Protein AF-A0A3A5LHH4-F1 (afdb_monomer)

Organism: NCBI:txid70611

Sequence (317 aa):
MSVSSHISDLLSLDKASRCEQLLSTVTQLHSDELMDCFSFFMGNDPIRKSDLTPYQATKPFVLVGTSIFGAIAIACHLGEQLSAPPQVVIVDLSHQVVKSWDLIKSYFMTSAETNPELAVKGFWDLLQTNRPNEFSMDGDSDDLRAFLLGLIEQYGLVRFKQLVIEAVILKQSWGHEATFQQIRDVYKDMDIVAYPSNIIHCIHDLKTQKDVARCVNLLQPVLSIQTNLQQGEPTQLHLMKDNSVRSIMRTLGPGPFLKDIDQLAFEGEFLAPSLSASAMVIKPGSVPGMWFAQSLKKEEGVKAETGYASVMTSFLH

Nearest PDB structures (foldseek):
  2dpl-assembly1_B  TM=3.329E-01  e=2.188E+00  Pyrococcus horikoshii OT3
  1j0c-assembly2_D  TM=2.226E-01  e=4.477E-01  Cyberlindnera saturnus
  5tw7-assembly1_A  TM=2.728E-01  e=1.242E+00  Neisseria gonorrhoeae
  8ymm-assembly1_A  TM=1.780E-01  e=2.188E+00  Arabidopsis thaliana

Structure (mmCIF, N/CA/C/O backbone):
data_AF-A0A3A5LHH4-F1
#
_entry.id   AF-A0A3A5LHH4-F1
#
loop_
_atom_site.group_PDB
_atom_site.id
_atom_site.type_symbol
_atom_site.label_atom_id
_atom_site.label_alt_id
_atom_site.label_comp_id
_atom_site.label_asym_id
_atom_site.label_entity_id
_atom_site.label_seq_id
_atom_site.pdbx_PDB_ins_code
_atom_site.Cartn_x
_atom_site.Cartn_y
_atom_site.Cartn_z
_atom_site.occupancy
_atom_site.B_iso_or_equiv
_atom_site.auth_seq_id
_atom_site.auth_comp_id
_atom_site.auth_asym_id
_atom_site.auth_atom_id
_atom_site.pdbx_PDB_model_num
ATOM 1 N N . MET A 1 1 ? 28.404 -24.054 -9.122 1.00 51.25 1 MET A N 1
ATOM 2 C CA . MET A 1 1 ? 27.111 -23.448 -8.741 1.00 51.25 1 MET A CA 1
ATOM 3 C C . MET A 1 1 ? 27.200 -23.101 -7.267 1.00 51.25 1 MET A C 1
ATOM 5 O O . MET A 1 1 ? 27.646 -23.941 -6.497 1.00 51.25 1 MET A O 1
ATOM 9 N N . SER A 1 2 ? 26.974 -21.837 -6.910 1.00 51.00 2 SER A N 1
ATOM 10 C CA . SER A 1 2 ? 27.228 -21.320 -5.558 1.00 51.00 2 SER A CA 1
ATOM 11 C C . SER A 1 2 ? 25.999 -21.562 -4.675 1.00 51.00 2 SER A C 1
ATOM 13 O O . SER A 1 2 ? 24.874 -21.458 -5.147 1.00 51.00 2 SER A O 1
ATOM 15 N N . VAL A 1 3 ? 26.200 -21.863 -3.390 1.00 55.88 3 VAL A N 1
ATOM 16 C CA . VAL A 1 3 ? 25.121 -22.069 -2.398 1.00 55.88 3 VAL A CA 1
ATOM 17 C C . VAL A 1 3 ? 24.131 -20.887 -2.364 1.00 55.88 3 VAL A C 1
ATOM 19 O O . VAL A 1 3 ? 22.953 -21.077 -2.079 1.00 55.88 3 VAL A O 1
ATOM 22 N N . SER A 1 4 ? 24.584 -19.686 -2.740 1.00 56.53 4 SER A N 1
ATOM 23 C CA . SER A 1 4 ? 23.757 -18.477 -2.831 1.00 56.53 4 SER A CA 1
ATOM 24 C C . SER A 1 4 ? 22.674 -18.555 -3.921 1.00 56.53 4 SER A C 1
ATOM 26 O O . SER A 1 4 ? 21.556 -18.098 -3.693 1.00 56.53 4 SER A O 1
ATOM 28 N N . SER A 1 5 ? 22.949 -19.183 -5.076 1.00 60.75 5 SER A N 1
ATOM 29 C CA . SER A 1 5 ? 21.949 -19.286 -6.153 1.00 60.75 5 SER A CA 1
ATOM 30 C C . SER A 1 5 ? 20.799 -20.219 -5.768 1.00 60.75 5 SER A C 1
ATOM 32 O O . SER A 1 5 ? 19.641 -19.882 -5.971 1.00 60.75 5 SER A O 1
ATOM 34 N N . HIS A 1 6 ? 21.102 -21.335 -5.098 1.00 54.91 6 HIS A N 1
ATOM 35 C CA . HIS A 1 6 ? 20.081 -22.289 -4.656 1.00 54.91 6 HIS A CA 1
ATOM 36 C C . HIS A 1 6 ? 19.128 -21.723 -3.592 1.00 54.91 6 HIS A C 1
ATOM 38 O O . HIS A 1 6 ? 17.944 -22.047 -3.608 1.00 54.91 6 HIS A O 1
ATOM 44 N N . ILE A 1 7 ? 19.613 -20.876 -2.676 1.00 61.81 7 ILE A N 1
ATOM 45 C CA . ILE A 1 7 ? 18.757 -20.252 -1.651 1.00 61.81 7 ILE A CA 1
ATOM 46 C C . ILE A 1 7 ? 17.822 -19.215 -2.285 1.00 61.81 7 ILE A C 1
ATOM 48 O O . ILE A 1 7 ? 16.646 -19.161 -1.931 1.00 61.81 7 ILE A O 1
ATOM 52 N N . SER A 1 8 ? 18.316 -18.428 -3.247 1.00 62.69 8 SER A N 1
ATOM 53 C CA . SER A 1 8 ? 17.494 -17.454 -3.977 1.00 62.69 8 SER A CA 1
ATOM 54 C C . SER A 1 8 ? 16.355 -18.127 -4.750 1.00 62.69 8 SER A C 1
ATOM 56 O O . SER A 1 8 ? 15.217 -17.661 -4.693 1.00 62.69 8 SER A O 1
ATOM 58 N N . ASP A 1 9 ? 16.639 -19.245 -5.422 1.00 61.00 9 ASP A N 1
ATOM 59 C CA . ASP A 1 9 ? 15.639 -19.987 -6.197 1.00 61.00 9 ASP A CA 1
ATOM 60 C C . ASP A 1 9 ? 14.555 -20.597 -5.292 1.00 61.00 9 ASP A C 1
ATOM 62 O O . ASP A 1 9 ? 13.368 -20.535 -5.608 1.00 61.00 9 ASP A O 1
ATOM 66 N N . LEU A 1 10 ? 14.938 -21.129 -4.125 1.00 55.81 10 LEU A N 1
ATOM 67 C CA . LEU A 1 10 ? 13.990 -21.677 -3.148 1.00 55.81 10 LEU A CA 1
ATOM 68 C C . LEU A 1 10 ? 13.074 -20.601 -2.553 1.00 55.81 10 LEU A C 1
ATOM 70 O O . LEU A 1 10 ? 11.874 -20.831 -2.417 1.00 55.81 10 LEU A O 1
ATOM 74 N N . LEU A 1 11 ? 13.617 -19.423 -2.232 1.00 68.44 11 LEU A N 1
ATOM 75 C CA . LEU A 1 11 ? 12.819 -18.293 -1.744 1.00 68.44 11 LEU A CA 1
ATOM 76 C C . LEU A 1 11 ? 11.854 -17.773 -2.819 1.00 68.44 11 LEU A C 1
ATOM 78 O O . LEU A 1 11 ? 10.729 -17.395 -2.500 1.00 68.44 11 LEU A O 1
ATOM 82 N N . SER A 1 12 ? 12.267 -17.785 -4.090 1.00 73.81 12 SER A N 1
ATOM 83 C CA . SER A 1 12 ? 11.411 -17.410 -5.221 1.00 73.81 12 SER A CA 1
ATOM 84 C C . SER A 1 12 ? 10.265 -18.408 -5.437 1.00 73.81 12 SER A C 1
ATOM 86 O O . SER A 1 12 ? 9.118 -17.992 -5.612 1.00 73.81 12 SER A O 1
ATOM 88 N N . LEU A 1 13 ? 10.542 -19.714 -5.348 1.00 69.88 13 LEU A N 1
ATOM 89 C CA . LEU A 1 13 ? 9.524 -20.765 -5.458 1.00 69.88 13 LEU A CA 1
ATOM 90 C C . LEU A 1 13 ? 8.505 -20.712 -4.310 1.00 69.88 13 LEU A C 1
ATOM 92 O O . LEU A 1 13 ? 7.304 -20.826 -4.557 1.00 69.88 13 LEU A O 1
ATOM 96 N N . ASP A 1 14 ? 8.961 -20.490 -3.073 1.00 85.69 14 ASP A N 1
ATOM 97 C CA . ASP A 1 14 ? 8.067 -20.313 -1.919 1.00 85.69 14 ASP A CA 1
ATOM 98 C C . ASP A 1 14 ? 7.171 -19.077 -2.094 1.00 85.69 14 ASP A C 1
ATOM 100 O O . ASP A 1 14 ? 5.960 -19.144 -1.884 1.00 85.69 14 ASP A O 1
ATOM 104 N N . LYS A 1 15 ? 7.741 -17.960 -2.570 1.00 88.75 15 LYS A N 1
ATOM 105 C CA . LYS A 1 15 ? 6.996 -16.725 -2.855 1.00 88.75 15 LYS A CA 1
ATOM 106 C C . LYS A 1 15 ? 5.892 -16.950 -3.893 1.00 88.75 15 LYS A C 1
ATOM 108 O O . LYS A 1 15 ? 4.747 -16.573 -3.642 1.00 88.75 15 LYS A O 1
ATOM 113 N N . ALA A 1 16 ? 6.205 -17.596 -5.017 1.00 90.69 16 ALA A N 1
ATOM 114 C CA . ALA A 1 16 ? 5.233 -17.885 -6.074 1.00 90.69 16 ALA A CA 1
ATOM 115 C C . ALA A 1 16 ? 4.094 -18.798 -5.585 1.00 90.69 16 ALA A C 1
ATOM 117 O O . ALA A 1 16 ? 2.925 -18.486 -5.809 1.00 90.69 16 ALA A O 1
ATOM 118 N N . SER A 1 17 ? 4.429 -19.862 -4.846 1.00 93.56 17 SER A N 1
ATOM 119 C CA . SER A 1 17 ? 3.452 -20.787 -4.252 1.00 93.56 17 SER A CA 1
ATOM 120 C C . SER A 1 17 ? 2.483 -20.072 -3.302 1.00 93.56 17 SER A C 1
ATOM 122 O O . SER A 1 17 ? 1.266 -20.233 -3.400 1.00 93.56 17 SER A O 1
ATOM 124 N N . ARG A 1 18 ? 3.000 -19.196 -2.427 1.00 94.94 18 ARG A N 1
ATOM 125 C CA . ARG A 1 18 ? 2.161 -18.388 -1.526 1.00 94.94 18 ARG A CA 1
ATOM 126 C C . ARG A 1 18 ? 1.247 -17.428 -2.286 1.00 94.94 18 ARG A C 1
ATOM 128 O O . ARG A 1 18 ? 0.100 -17.249 -1.887 1.00 94.94 18 ARG A O 1
ATOM 135 N N . CYS A 1 19 ? 1.729 -16.825 -3.374 1.00 94.19 19 CYS A N 1
ATOM 136 C CA . CYS A 1 19 ? 0.907 -15.951 -4.214 1.00 94.19 19 CYS A CA 1
ATOM 137 C C . CYS A 1 19 ? -0.247 -16.718 -4.866 1.00 94.19 19 CYS A C 1
ATOM 139 O O . CYS A 1 19 ? -1.385 -16.255 -4.826 1.00 94.19 19 CYS A O 1
ATOM 141 N N . GLU A 1 20 ? 0.036 -17.895 -5.430 1.00 94.81 20 GLU A N 1
ATOM 142 C CA . GLU A 1 20 ? -0.977 -18.765 -6.029 1.00 94.81 20 GLU A CA 1
ATOM 143 C C . GLU A 1 20 ? -2.018 -19.197 -4.990 1.00 94.81 20 GLU A C 1
ATOM 145 O O . GLU A 1 20 ? -3.217 -19.029 -5.215 1.00 94.81 20 GLU A O 1
ATOM 150 N N . GLN A 1 21 ? -1.565 -19.645 -3.814 1.00 96.00 21 GLN A N 1
ATOM 151 C CA . GLN A 1 21 ? -2.446 -20.016 -2.708 1.00 96.00 21 GLN A CA 1
ATOM 152 C C . GLN A 1 21 ? -3.346 -18.851 -2.277 1.00 96.00 21 GLN A C 1
ATOM 154 O O . GLN A 1 21 ? -4.534 -19.045 -2.007 1.00 96.00 21 GLN A O 1
ATOM 159 N N . LEU A 1 22 ? -2.803 -17.635 -2.193 1.00 95.88 22 LEU A N 1
ATOM 160 C CA . LEU A 1 22 ? -3.576 -16.468 -1.783 1.00 95.88 22 LEU A CA 1
ATOM 161 C C . LEU A 1 22 ? -4.649 -16.122 -2.821 1.00 95.88 22 LEU A C 1
ATOM 163 O O . LEU A 1 22 ? -5.812 -15.940 -2.460 1.00 95.88 22 LEU A O 1
ATOM 167 N N . LEU A 1 23 ? -4.278 -16.102 -4.103 1.00 95.56 23 LEU A N 1
ATOM 168 C CA . LEU A 1 23 ? -5.193 -15.830 -5.212 1.00 95.56 23 LEU A CA 1
ATOM 169 C C . LEU A 1 23 ? -6.284 -16.900 -5.357 1.00 95.56 23 LEU A C 1
ATOM 171 O O . LEU A 1 23 ? -7.395 -16.569 -5.761 1.00 95.56 23 LEU A O 1
ATOM 175 N N . SER A 1 24 ? -6.004 -18.159 -5.004 1.00 95.75 24 SER A N 1
ATOM 176 C CA . SER A 1 24 ? -7.003 -19.234 -5.039 1.00 95.75 24 SER A CA 1
ATOM 177 C C . SER A 1 24 ? -7.939 -19.243 -3.827 1.00 95.75 24 SER A C 1
ATOM 179 O O . SER A 1 24 ? -9.031 -19.801 -3.904 1.00 95.75 24 SER A O 1
ATOM 181 N N . THR A 1 25 ? -7.505 -18.686 -2.693 1.00 94.62 25 THR A N 1
ATOM 182 C CA . THR A 1 25 ? -8.233 -18.775 -1.414 1.00 94.62 25 THR A CA 1
ATOM 183 C C . THR A 1 25 ? -9.066 -17.524 -1.131 1.00 94.62 25 THR A C 1
ATOM 185 O O . THR A 1 25 ? -10.166 -17.621 -0.580 1.00 94.62 25 THR A O 1
ATOM 188 N N . VAL A 1 26 ? -8.569 -16.345 -1.514 1.00 96.75 26 VAL A N 1
ATOM 189 C CA . VAL A 1 26 ? -9.273 -15.075 -1.307 1.00 96.75 26 VAL A CA 1
ATOM 190 C C . VAL A 1 26 ? -10.325 -14.886 -2.391 1.00 96.75 26 VAL A C 1
ATOM 192 O O . VAL A 1 26 ? -10.002 -14.718 -3.568 1.00 96.75 26 VAL A O 1
ATOM 195 N N . THR A 1 27 ? -11.593 -14.841 -1.978 1.00 96.06 27 THR A N 1
ATOM 196 C CA . THR A 1 27 ? -12.695 -14.467 -2.872 1.00 96.06 27 THR A CA 1
ATOM 197 C C . THR A 1 27 ? -12.542 -13.006 -3.288 1.00 96.06 27 THR A C 1
ATOM 199 O O . THR A 1 27 ? -12.553 -12.101 -2.450 1.00 96.06 27 THR A O 1
ATOM 202 N N . GLN A 1 28 ? -12.361 -12.802 -4.590 1.00 97.19 28 GLN A N 1
ATOM 203 C CA . GLN A 1 28 ? -12.242 -11.486 -5.207 1.00 97.19 28 GLN A CA 1
ATOM 204 C C . GLN A 1 28 ? -13.636 -10.898 -5.407 1.00 97.19 28 GLN A C 1
ATOM 206 O O . GLN A 1 28 ? -14.520 -11.600 -5.896 1.00 97.19 28 GLN A O 1
ATOM 211 N N . LEU A 1 29 ? -13.809 -9.619 -5.077 1.00 97.38 29 LEU A N 1
ATOM 212 C CA . LEU A 1 29 ? -14.996 -8.869 -5.469 1.00 97.38 29 LEU A CA 1
ATOM 213 C C . LEU A 1 29 ? -15.110 -8.840 -6.994 1.00 97.38 29 LEU A C 1
ATOM 215 O O . LEU A 1 29 ? -14.112 -8.673 -7.716 1.00 97.38 29 LEU A O 1
ATOM 219 N N . HIS A 1 30 ? -16.336 -8.989 -7.481 1.00 96.00 30 HIS A N 1
ATOM 220 C CA . HIS A 1 30 ? -16.652 -8.729 -8.872 1.00 96.00 30 HIS A CA 1
ATOM 221 C C . HIS A 1 30 ? -16.495 -7.240 -9.177 1.00 96.00 30 HIS A C 1
ATOM 223 O O . HIS A 1 30 ? -16.476 -6.391 -8.289 1.00 96.00 30 HIS A O 1
ATOM 229 N N . SER A 1 31 ? -16.341 -6.908 -10.461 1.00 91.38 31 SER A N 1
ATOM 230 C CA . SER A 1 31 ? -16.152 -5.513 -10.849 1.00 91.38 31 SER A CA 1
ATOM 231 C C . SER A 1 31 ? -17.317 -4.638 -10.395 1.00 91.38 31 SER A C 1
ATOM 233 O O . SER A 1 31 ? -17.061 -3.564 -9.898 1.00 91.38 31 SER A O 1
ATOM 235 N N . ASP A 1 32 ? -18.562 -5.085 -10.477 1.00 93.44 32 ASP A N 1
ATOM 236 C CA . ASP A 1 32 ? -19.741 -4.334 -10.022 1.00 93.44 32 ASP A CA 1
ATOM 237 C C . ASP A 1 32 ? -19.859 -4.165 -8.494 1.00 93.44 32 ASP A C 1
ATOM 239 O O . ASP A 1 32 ? -20.696 -3.391 -8.036 1.00 93.44 32 ASP A O 1
ATOM 243 N N . GLU A 1 33 ? -19.018 -4.848 -7.713 1.00 95.12 33 GLU A N 1
ATOM 244 C CA . GLU A 1 33 ? -18.950 -4.726 -6.251 1.00 95.12 33 GLU A CA 1
ATOM 245 C C . GLU A 1 33 ? -17.817 -3.801 -5.773 1.00 95.12 33 GLU A C 1
ATOM 247 O O . GLU A 1 33 ? -17.739 -3.477 -4.585 1.00 95.12 33 GLU A O 1
ATOM 252 N N . LEU A 1 34 ? -16.920 -3.382 -6.672 1.00 95.12 34 LEU A N 1
ATOM 253 C CA . LEU A 1 34 ? -15.883 -2.399 -6.363 1.00 95.12 34 LEU A CA 1
ATOM 254 C C . LEU A 1 34 ? -16.499 -1.000 -6.230 1.00 95.12 34 LEU A C 1
ATOM 256 O O . LEU A 1 34 ? -17.556 -0.706 -6.784 1.00 95.12 34 LEU A O 1
ATOM 260 N N . MET A 1 35 ? -15.834 -0.119 -5.484 1.00 93.75 35 MET A N 1
ATOM 261 C CA . MET A 1 35 ? -16.321 1.243 -5.258 1.00 93.75 35 MET A CA 1
ATOM 262 C C . MET A 1 35 ? -15.460 2.279 -5.972 1.00 93.75 35 MET A C 1
ATOM 264 O O . MET A 1 35 ? -14.283 2.061 -6.276 1.00 93.75 35 MET A O 1
ATOM 268 N N . ASP A 1 36 ? -16.052 3.448 -6.191 1.00 87.19 36 ASP A N 1
ATOM 269 C CA . ASP A 1 36 ? -15.323 4.636 -6.607 1.00 87.19 36 ASP A CA 1
ATOM 270 C C . ASP A 1 36 ? -14.660 5.266 -5.382 1.00 87.19 36 ASP A C 1
ATOM 272 O O . ASP A 1 36 ? -15.296 5.934 -4.565 1.00 87.19 36 ASP A O 1
ATOM 276 N N . CYS A 1 37 ? -13.361 5.023 -5.237 1.00 88.25 37 CYS A N 1
ATOM 277 C CA . CYS A 1 37 ? -12.522 5.688 -4.248 1.00 88.25 37 CYS A CA 1
ATOM 278 C C . CYS A 1 37 ? -11.428 6.465 -4.964 1.00 88.25 37 CYS A C 1
ATOM 280 O O . CYS A 1 37 ? -10.899 5.996 -5.977 1.00 88.25 37 CYS A O 1
ATOM 282 N N . PHE A 1 38 ? -11.055 7.617 -4.407 1.00 87.25 38 PHE A N 1
ATOM 283 C CA . PHE A 1 38 ? -9.898 8.355 -4.893 1.00 87.25 38 PHE A CA 1
ATOM 284 C C . PHE A 1 38 ? -8.647 7.492 -4.796 1.00 87.25 38 PHE A C 1
ATOM 286 O O . PHE A 1 38 ? -8.407 6.826 -3.788 1.00 87.25 38 PHE A O 1
ATOM 293 N N . SER A 1 39 ? -7.856 7.517 -5.857 1.00 90.75 39 SER A N 1
ATOM 294 C CA . SER A 1 39 ? -6.595 6.802 -5.937 1.00 90.75 39 SER A CA 1
ATOM 295 C C . SER A 1 39 ? -5.477 7.764 -6.317 1.00 90.75 39 SER A C 1
ATOM 297 O O . SER A 1 39 ? -5.715 8.790 -6.953 1.00 90.75 39 SER A O 1
ATOM 299 N N . PHE A 1 40 ? -4.273 7.441 -5.855 1.00 92.69 40 PHE A N 1
ATOM 300 C CA . PHE A 1 40 ? -3.061 8.230 -6.047 1.00 92.69 40 PHE A CA 1
ATOM 301 C C . PHE A 1 40 ? -1.933 7.265 -6.412 1.00 92.69 40 PHE A C 1
ATOM 303 O O . PHE A 1 40 ? -1.679 6.306 -5.675 1.00 92.69 40 PHE A O 1
ATOM 310 N N . PHE A 1 41 ? -1.243 7.505 -7.525 1.00 93.81 41 PHE A N 1
ATOM 311 C CA . PHE A 1 41 ? -0.103 6.713 -7.962 1.00 93.81 41 PHE A CA 1
ATOM 312 C C . PHE A 1 41 ? 1.027 6.825 -6.948 1.00 93.81 41 PHE A C 1
ATOM 314 O O . PHE A 1 41 ? 1.565 5.803 -6.521 1.00 93.81 41 PHE A O 1
ATOM 321 N N . MET A 1 42 ? 1.357 8.048 -6.534 1.00 93.94 42 MET A N 1
ATOM 322 C CA . MET A 1 42 ? 2.414 8.315 -5.554 1.00 93.94 42 MET A CA 1
ATOM 323 C C . MET A 1 42 ? 1.966 8.024 -4.114 1.00 93.94 42 MET A C 1
ATOM 325 O O . MET A 1 42 ? 2.804 7.865 -3.226 1.00 93.94 42 MET A O 1
ATOM 329 N N . GLY A 1 43 ? 0.654 7.902 -3.892 1.00 91.62 43 GLY A N 1
ATOM 330 C CA . GLY A 1 43 ? 0.048 8.006 -2.568 1.00 91.62 43 GLY A CA 1
ATOM 331 C C . GLY A 1 43 ? -0.130 9.469 -2.156 1.00 91.62 43 GLY A C 1
ATOM 332 O O . GLY A 1 43 ? 0.486 10.372 -2.713 1.00 91.62 43 GLY A O 1
ATOM 333 N N . ASN A 1 44 ? -0.998 9.708 -1.181 1.00 91.38 44 ASN A N 1
ATOM 334 C CA . ASN A 1 44 ? -1.245 11.032 -0.605 1.00 91.38 44 ASN A CA 1
ATOM 335 C C . ASN A 1 44 ? -0.604 11.199 0.784 1.00 91.38 44 ASN A C 1
ATOM 337 O O . ASN A 1 44 ? -0.641 12.288 1.343 1.00 91.38 44 ASN A O 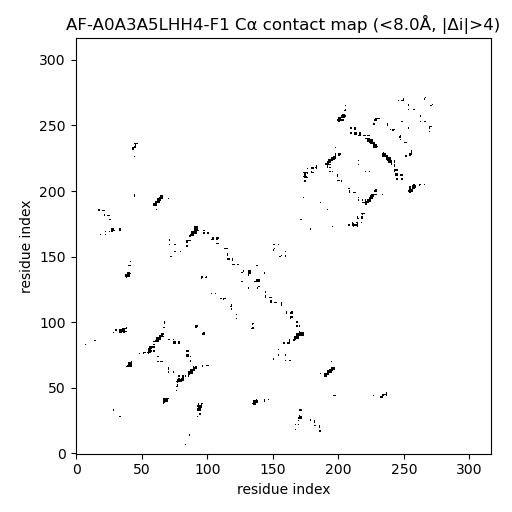1
ATOM 341 N N . ASP A 1 45 ? -0.029 10.137 1.350 1.00 93.62 45 ASP A N 1
ATOM 342 C CA . ASP A 1 45 ? 0.511 10.143 2.705 1.00 93.62 45 ASP A CA 1
ATOM 343 C C . ASP A 1 45 ? 1.810 10.956 2.831 1.00 93.62 45 ASP A C 1
ATOM 345 O O . ASP A 1 45 ? 2.713 10.802 2.005 1.00 93.62 45 ASP A O 1
ATOM 349 N N . PRO A 1 46 ? 1.989 11.746 3.910 1.00 92.38 46 PRO A N 1
ATOM 350 C CA . PRO A 1 46 ? 3.177 12.573 4.128 1.00 92.38 46 PRO A CA 1
ATOM 351 C C . PRO A 1 46 ? 4.378 11.755 4.643 1.00 92.38 46 PRO A C 1
ATOM 353 O O . PRO A 1 46 ? 5.014 12.117 5.634 1.00 92.38 46 PRO A O 1
ATOM 356 N N . ILE A 1 47 ? 4.690 10.629 3.998 1.00 92.81 47 ILE A N 1
ATOM 357 C CA . ILE A 1 47 ? 5.753 9.706 4.414 1.00 92.81 47 ILE A CA 1
ATOM 358 C C . ILE A 1 47 ? 7.094 10.163 3.848 1.00 92.81 47 ILE A C 1
ATOM 360 O O . ILE A 1 47 ? 7.271 10.280 2.635 1.00 92.81 47 ILE A O 1
ATOM 364 N N . ARG A 1 48 ? 8.085 10.353 4.721 1.00 91.56 48 ARG A N 1
ATOM 365 C CA . ARG A 1 48 ? 9.470 10.628 4.326 1.00 91.56 48 ARG A CA 1
ATOM 366 C C . ARG A 1 48 ? 10.346 9.409 4.582 1.00 91.56 48 ARG A C 1
ATOM 368 O O . ARG A 1 48 ? 10.160 8.670 5.546 1.00 91.56 48 ARG A O 1
ATOM 375 N N . LYS A 1 49 ? 11.397 9.249 3.770 1.00 88.62 49 LYS A N 1
ATOM 376 C CA . LYS A 1 49 ? 12.410 8.186 3.943 1.00 88.62 49 LYS A CA 1
ATOM 377 C C . LYS A 1 49 ? 12.980 8.148 5.374 1.00 88.62 49 LYS A C 1
ATOM 379 O O . LYS A 1 49 ? 13.200 7.081 5.943 1.00 88.62 49 LYS A O 1
ATOM 384 N N . SER A 1 50 ? 13.209 9.317 5.975 1.00 92.12 50 SER A N 1
ATOM 385 C CA . SER A 1 50 ? 13.726 9.435 7.344 1.00 92.12 50 SER A CA 1
ATOM 386 C C . SER A 1 50 ? 12.821 8.788 8.391 1.00 92.12 50 SER A C 1
ATOM 388 O O . SER A 1 50 ? 13.327 8.251 9.373 1.00 92.12 50 SER A O 1
ATOM 390 N N . ASP A 1 51 ? 11.506 8.797 8.170 1.00 93.81 51 ASP A N 1
ATOM 391 C CA . ASP A 1 51 ? 10.522 8.325 9.149 1.00 93.81 51 ASP A CA 1
ATOM 392 C C . ASP A 1 51 ? 10.576 6.801 9.295 1.00 93.81 51 ASP A C 1
ATOM 394 O O . ASP A 1 51 ? 10.383 6.247 10.376 1.00 93.81 51 ASP A O 1
ATOM 398 N N . LEU A 1 52 ? 10.909 6.117 8.201 1.00 94.94 52 LEU A N 1
ATOM 399 C CA . LEU A 1 52 ? 10.953 4.663 8.108 1.00 94.94 52 LEU A CA 1
ATOM 400 C C . LEU A 1 52 ? 12.353 4.076 8.359 1.00 94.94 52 LEU A C 1
ATOM 402 O O . LEU A 1 52 ? 12.497 2.866 8.535 1.00 94.94 52 LEU A O 1
ATOM 406 N N . THR A 1 53 ? 13.389 4.917 8.432 1.00 92.62 53 THR A N 1
ATOM 407 C CA . THR A 1 53 ? 14.783 4.484 8.645 1.00 92.62 53 THR A CA 1
ATOM 408 C C . THR A 1 53 ? 14.973 3.617 9.906 1.00 92.62 53 THR A C 1
ATOM 410 O O . THR A 1 53 ? 15.712 2.634 9.833 1.00 92.62 53 THR A O 1
ATOM 413 N N . PRO A 1 54 ? 14.294 3.870 11.046 1.00 93.69 54 PRO A N 1
ATOM 414 C CA . PRO A 1 54 ? 14.403 3.009 12.230 1.00 93.69 54 PRO A CA 1
ATOM 415 C C . PRO A 1 54 ? 13.788 1.607 12.074 1.00 93.69 54 PRO A C 1
ATOM 417 O O . PRO A 1 54 ? 13.934 0.779 12.973 1.00 93.69 54 PRO A O 1
ATOM 420 N N . TYR A 1 55 ? 13.076 1.348 10.975 1.00 94.81 55 TYR A N 1
ATOM 421 C CA . TYR A 1 55 ? 12.268 0.145 10.755 1.00 94.81 55 TYR A CA 1
ATOM 422 C C . TYR A 1 55 ? 12.763 -0.712 9.586 1.00 94.81 55 TYR A C 1
ATOM 424 O O . TYR A 1 55 ? 12.040 -1.584 9.110 1.00 94.81 55 TYR A O 1
ATOM 432 N N . GLN A 1 56 ? 13.996 -0.477 9.134 1.00 95.62 56 GLN A N 1
ATOM 433 C CA . GLN A 1 56 ? 14.652 -1.290 8.112 1.00 95.62 56 GLN A CA 1
ATOM 434 C C . GLN A 1 56 ? 14.607 -2.776 8.479 1.00 95.62 56 GLN A C 1
ATOM 436 O O . GLN A 1 56 ? 15.051 -3.186 9.556 1.00 95.62 56 GLN A O 1
ATOM 441 N N . ALA A 1 57 ? 14.061 -3.585 7.577 1.00 95.31 57 ALA A N 1
ATOM 442 C CA . ALA A 1 57 ? 13.909 -5.010 7.778 1.00 95.31 57 ALA A CA 1
ATOM 443 C C . ALA A 1 57 ? 15.258 -5.719 7.617 1.00 95.31 57 ALA A C 1
ATOM 445 O O . ALA A 1 57 ? 16.001 -5.494 6.663 1.00 95.31 57 ALA A O 1
ATOM 446 N N . THR A 1 58 ? 15.553 -6.628 8.543 1.00 93.94 58 THR A N 1
ATOM 447 C CA . THR A 1 58 ? 16.757 -7.475 8.514 1.00 93.94 58 THR A CA 1
ATOM 448 C C . THR A 1 58 ? 16.470 -8.900 8.041 1.00 93.94 58 THR A C 1
ATOM 450 O O . THR A 1 58 ? 17.394 -9.687 7.846 1.00 93.94 58 THR A O 1
ATOM 453 N N . LYS A 1 59 ? 15.192 -9.238 7.845 1.00 94.12 59 LYS A N 1
ATOM 454 C CA . LYS A 1 59 ? 14.712 -10.521 7.323 1.00 94.12 59 LYS A CA 1
ATOM 455 C C . LYS A 1 59 ? 13.603 -10.307 6.285 1.00 94.12 59 LYS A C 1
ATOM 457 O O . LYS A 1 59 ? 12.989 -9.238 6.282 1.00 94.12 59 LYS A O 1
ATOM 462 N N . PRO A 1 60 ? 13.339 -11.300 5.414 1.00 95.25 60 PRO A N 1
ATOM 463 C CA . PRO A 1 60 ? 12.221 -11.249 4.478 1.00 95.25 60 PRO A CA 1
ATOM 464 C C . PRO A 1 60 ? 10.891 -10.969 5.183 1.00 95.25 60 PRO A C 1
ATOM 466 O O . PRO A 1 60 ? 10.610 -11.527 6.244 1.00 95.25 60 PRO A O 1
ATOM 469 N N . PHE A 1 61 ? 10.074 -10.124 4.564 1.00 97.69 61 PHE A N 1
ATOM 470 C CA . PHE A 1 61 ? 8.763 -9.731 5.068 1.00 97.69 61 PHE A CA 1
ATOM 471 C C . PHE A 1 61 ? 7.766 -9.582 3.916 1.00 97.69 61 PHE A C 1
ATOM 473 O O . PHE A 1 61 ? 8.139 -9.578 2.735 1.00 97.69 61 PHE A O 1
ATOM 480 N N . VAL A 1 62 ? 6.497 -9.443 4.284 1.00 98.44 62 VAL A N 1
ATOM 481 C CA . VAL A 1 62 ? 5.402 -9.110 3.373 1.00 98.44 62 VAL A CA 1
ATOM 482 C C . VAL A 1 62 ? 4.844 -7.746 3.744 1.00 98.44 62 VAL A C 1
ATOM 484 O O . VAL A 1 62 ? 4.509 -7.506 4.903 1.00 98.44 62 VAL A O 1
ATOM 487 N N . LEU A 1 63 ? 4.736 -6.850 2.769 1.00 98.75 63 LEU A N 1
ATOM 488 C CA . LEU A 1 63 ? 3.949 -5.632 2.909 1.00 98.75 63 LEU A CA 1
ATOM 489 C C . LEU A 1 63 ? 2.511 -5.941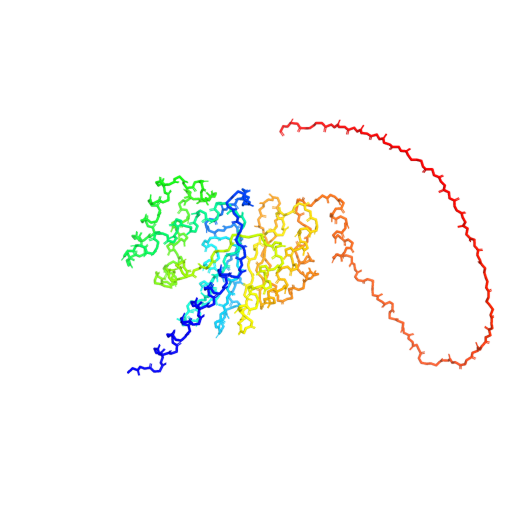 2.486 1.00 98.75 63 LEU A C 1
ATOM 491 O O . LEU A 1 63 ? 2.289 -6.320 1.339 1.00 98.75 63 LEU A O 1
ATOM 495 N N . VAL A 1 64 ? 1.551 -5.757 3.388 1.00 98.81 64 VAL A N 1
ATOM 496 C CA . VAL A 1 64 ? 0.115 -5.793 3.084 1.00 98.81 64 VAL A CA 1
ATOM 497 C C . VAL A 1 64 ? -0.386 -4.357 3.124 1.00 98.81 64 VAL A C 1
ATOM 499 O O . VAL A 1 64 ? -0.408 -3.749 4.193 1.00 98.81 64 VAL A O 1
ATOM 502 N N . GLY A 1 65 ? -0.729 -3.788 1.973 1.00 98.00 65 GLY A N 1
ATOM 503 C CA . GLY A 1 65 ? -1.005 -2.359 1.846 1.00 98.00 65 GLY A CA 1
ATOM 504 C C . GLY A 1 65 ? -2.160 -2.023 0.910 1.00 98.00 65 GLY A C 1
ATOM 505 O O . GLY A 1 65 ? -2.739 -2.898 0.277 1.00 98.00 65 GLY A O 1
ATOM 506 N N . THR A 1 66 ? -2.523 -0.747 0.881 1.00 95.50 66 THR A N 1
ATOM 507 C CA . THR A 1 66 ? -3.342 -0.122 -0.172 1.00 95.50 66 THR A CA 1
ATOM 508 C C . THR A 1 66 ? -2.412 0.673 -1.102 1.00 95.50 66 THR A C 1
ATOM 510 O O . THR A 1 66 ? -1.191 0.551 -0.997 1.00 95.50 66 THR A O 1
ATOM 513 N N . SER A 1 67 ? -2.958 1.522 -1.975 1.00 89.06 67 SER A N 1
ATOM 514 C CA . SER A 1 67 ? -2.223 2.387 -2.901 1.00 89.06 67 SER A CA 1
ATOM 515 C C . SER A 1 67 ? -1.553 1.628 -4.060 1.00 89.06 67 SER A C 1
ATOM 517 O O . SER A 1 67 ? -1.771 0.436 -4.300 1.00 89.06 67 SER A O 1
ATOM 519 N N . ILE A 1 68 ? -0.785 2.379 -4.849 1.00 94.62 68 ILE A N 1
ATOM 520 C CA . ILE A 1 68 ? -0.119 1.940 -6.068 1.00 94.62 68 ILE A CA 1
ATOM 521 C C . ILE A 1 68 ? 1.401 2.000 -5.847 1.00 94.62 68 ILE A C 1
ATOM 523 O O . ILE A 1 68 ? 1.962 1.128 -5.181 1.00 94.62 68 ILE A O 1
ATOM 527 N N . PHE A 1 69 ? 2.098 3.033 -6.330 1.00 97.12 69 PHE A N 1
ATOM 528 C CA . PHE A 1 69 ? 3.549 3.133 -6.170 1.00 97.12 69 PHE A CA 1
ATOM 529 C C . PHE A 1 69 ? 3.968 3.615 -4.780 1.00 97.12 69 PHE A C 1
ATOM 531 O O . PHE A 1 69 ? 5.094 3.324 -4.380 1.00 97.12 69 PHE A O 1
ATOM 538 N N . GLY A 1 70 ? 3.080 4.253 -4.010 1.00 96.19 70 GLY A N 1
ATOM 539 C CA . GLY A 1 70 ? 3.329 4.566 -2.597 1.00 96.19 70 GLY A CA 1
ATOM 540 C C . GLY A 1 70 ? 3.687 3.315 -1.781 1.00 96.19 70 GLY A C 1
ATOM 541 O O . GLY A 1 70 ? 4.710 3.279 -1.094 1.00 96.19 70 GLY A O 1
ATOM 542 N N . ALA A 1 71 ? 2.931 2.223 -1.951 1.00 97.62 71 ALA A N 1
ATOM 543 C CA . ALA A 1 71 ? 3.246 0.938 -1.321 1.00 97.62 71 ALA A CA 1
ATOM 544 C C . ALA A 1 71 ? 4.569 0.339 -1.826 1.00 97.62 71 ALA A C 1
ATOM 546 O O . ALA A 1 71 ? 5.346 -0.204 -1.039 1.00 97.62 71 ALA A O 1
ATOM 547 N N . ILE A 1 72 ? 4.867 0.470 -3.123 1.00 98.19 72 ILE A N 1
ATOM 548 C CA . ILE A 1 72 ? 6.144 0.012 -3.693 1.00 98.19 72 ILE A CA 1
ATOM 549 C C . ILE A 1 72 ? 7.319 0.797 -3.107 1.00 98.19 72 ILE A C 1
ATOM 551 O O . ILE A 1 72 ? 8.332 0.195 -2.757 1.00 98.19 72 ILE A O 1
ATOM 555 N N . ALA A 1 73 ? 7.182 2.111 -2.930 1.00 97.50 73 ALA A N 1
ATOM 556 C CA . ALA A 1 73 ? 8.205 2.944 -2.311 1.00 97.50 73 ALA A CA 1
ATOM 557 C C . ALA A 1 73 ? 8.473 2.532 -0.856 1.00 97.50 73 ALA A C 1
ATOM 559 O O . ALA A 1 73 ? 9.633 2.363 -0.469 1.00 97.50 73 ALA A O 1
ATOM 560 N N . ILE A 1 74 ? 7.418 2.276 -0.076 1.00 98.12 74 ILE A N 1
ATOM 561 C CA . ILE A 1 74 ? 7.534 1.764 1.298 1.00 98.12 74 ILE A CA 1
ATOM 562 C C . ILE A 1 74 ? 8.237 0.400 1.311 1.00 98.12 74 ILE A C 1
ATOM 564 O O . ILE A 1 74 ? 9.177 0.202 2.081 1.00 98.12 74 ILE A O 1
ATOM 568 N N . ALA A 1 75 ? 7.831 -0.529 0.441 1.00 98.12 75 ALA A N 1
ATOM 569 C CA . ALA A 1 75 ? 8.432 -1.858 0.338 1.00 98.12 75 ALA A CA 1
ATOM 570 C C . ALA A 1 75 ? 9.920 -1.799 -0.047 1.00 98.12 75 ALA A C 1
ATOM 572 O O . ALA A 1 75 ? 10.753 -2.466 0.575 1.00 98.12 75 ALA A O 1
ATOM 573 N N . CYS A 1 76 ? 10.264 -0.980 -1.046 1.00 97.06 76 CYS A N 1
ATOM 574 C CA . CYS A 1 76 ? 11.641 -0.716 -1.457 1.00 97.06 76 CYS A CA 1
ATOM 575 C C . CYS A 1 76 ? 12.471 -0.203 -0.288 1.00 97.06 76 CYS A C 1
ATOM 577 O O . CYS A 1 76 ? 13.553 -0.729 -0.033 1.00 97.06 76 CYS A O 1
ATOM 579 N N . HIS A 1 77 ? 11.951 0.796 0.426 1.00 97.06 77 HIS A N 1
ATOM 580 C CA . HIS A 1 77 ? 12.684 1.410 1.511 1.00 97.06 77 HIS A CA 1
ATOM 581 C C . HIS A 1 77 ? 12.859 0.469 2.692 1.00 97.06 77 HIS A C 1
ATOM 583 O O . HIS A 1 77 ? 13.991 0.249 3.092 1.00 97.06 77 HIS A O 1
ATOM 589 N N . LEU A 1 78 ? 11.795 -0.131 3.228 1.00 97.81 78 LEU A N 1
ATOM 590 C CA . LEU A 1 78 ? 11.910 -1.044 4.371 1.00 97.81 78 LEU A CA 1
ATOM 591 C C . LEU A 1 78 ? 12.777 -2.268 4.055 1.00 97.81 78 LEU A C 1
ATOM 593 O O . LEU A 1 78 ? 13.440 -2.796 4.942 1.00 97.81 78 LEU A O 1
ATOM 597 N N . GLY A 1 79 ? 12.775 -2.724 2.802 1.00 96.88 79 GLY A N 1
ATOM 598 C CA . GLY A 1 79 ? 13.571 -3.859 2.350 1.00 96.88 79 GLY A CA 1
ATOM 599 C C . GLY A 1 79 ? 14.954 -3.506 1.807 1.00 96.88 79 GLY A C 1
ATOM 600 O O . GLY A 1 79 ? 15.580 -4.395 1.238 1.00 96.88 79 GLY A O 1
ATOM 601 N N . GLU A 1 80 ? 15.432 -2.264 1.918 1.00 95.00 80 GLU A N 1
ATOM 602 C CA . GLU A 1 80 ? 16.653 -1.772 1.247 1.00 95.00 80 GLU A CA 1
ATOM 603 C C . GLU A 1 80 ? 17.891 -2.634 1.564 1.00 95.00 80 GLU A C 1
ATOM 605 O O . GLU A 1 80 ? 18.725 -2.861 0.692 1.00 95.00 80 GLU A O 1
ATOM 610 N N . GLN A 1 81 ? 17.964 -3.192 2.777 1.00 93.62 81 GLN A N 1
ATOM 611 C CA . GLN A 1 81 ? 19.056 -4.069 3.228 1.00 93.62 81 GLN A CA 1
ATOM 612 C C . GLN A 1 81 ? 18.889 -5.550 2.839 1.00 93.62 81 GLN A C 1
ATOM 614 O O . GLN A 1 81 ? 19.785 -6.362 3.073 1.00 93.62 81 GLN A O 1
ATOM 619 N N . LEU A 1 82 ? 17.746 -5.932 2.266 1.00 94.12 82 LEU A N 1
ATOM 620 C CA . LEU A 1 82 ? 17.456 -7.311 1.881 1.00 94.12 82 LEU A CA 1
ATOM 621 C C . LEU A 1 82 ? 18.020 -7.624 0.495 1.00 94.12 82 LEU A C 1
ATOM 623 O O . LEU A 1 82 ? 17.861 -6.846 -0.449 1.00 94.12 82 LEU A O 1
ATOM 627 N N . SER A 1 83 ? 18.603 -8.816 0.357 1.00 91.00 83 SER A N 1
ATOM 628 C CA . SER A 1 83 ? 19.115 -9.325 -0.920 1.00 91.00 83 SER A CA 1
ATOM 629 C C . SER A 1 83 ? 18.013 -9.552 -1.958 1.00 91.00 83 SER A C 1
ATOM 631 O O . SER A 1 83 ? 18.243 -9.338 -3.145 1.00 91.00 83 SER A O 1
ATOM 633 N N . ALA A 1 84 ? 16.822 -9.956 -1.513 1.00 90.88 84 ALA A N 1
ATOM 634 C CA . ALA A 1 84 ? 15.640 -10.136 -2.345 1.00 90.88 84 ALA A CA 1
ATOM 635 C C . ALA A 1 84 ? 14.566 -9.095 -1.987 1.00 90.88 84 ALA A C 1
ATOM 637 O O . ALA A 1 84 ? 14.436 -8.731 -0.811 1.00 90.88 84 ALA A O 1
ATOM 638 N N . PRO A 1 85 ? 13.781 -8.613 -2.967 1.00 94.12 85 PRO A N 1
ATOM 639 C CA . PRO A 1 85 ? 12.685 -7.705 -2.681 1.00 94.12 85 PRO A CA 1
ATOM 640 C C . PRO A 1 85 ? 11.584 -8.395 -1.858 1.00 94.12 85 PRO A C 1
ATOM 642 O O . PRO A 1 85 ? 11.286 -9.574 -2.090 1.00 94.12 85 PRO A O 1
ATOM 645 N N . PRO A 1 86 ? 10.938 -7.664 -0.932 1.00 96.00 86 PRO A N 1
ATOM 646 C CA . PRO A 1 86 ? 9.806 -8.193 -0.175 1.00 96.00 86 PRO A CA 1
ATOM 647 C C . PRO A 1 86 ? 8.631 -8.574 -1.090 1.00 96.00 86 PRO A C 1
ATOM 649 O O . PRO A 1 86 ? 8.551 -8.168 -2.253 1.00 96.00 86 PRO A O 1
ATOM 652 N N . GLN A 1 87 ? 7.699 -9.371 -0.569 1.00 97.56 87 GLN A N 1
ATOM 653 C CA . GLN A 1 87 ? 6.400 -9.551 -1.220 1.00 97.56 87 GLN A CA 1
ATOM 654 C C . GLN A 1 87 ? 5.523 -8.334 -0.931 1.00 97.56 87 GLN A C 1
ATOM 656 O O . GLN A 1 87 ? 5.468 -7.870 0.206 1.00 97.56 87 GLN A O 1
ATOM 661 N N . VAL A 1 88 ? 4.804 -7.857 -1.943 1.00 98.50 88 VAL A N 1
ATOM 662 C CA . VAL A 1 88 ? 3.782 -6.817 -1.790 1.00 98.50 88 VAL A CA 1
ATOM 663 C C . VAL A 1 88 ? 2.420 -7.437 -2.072 1.00 98.50 88 VAL A C 1
ATOM 665 O O . VAL A 1 88 ? 2.236 -8.079 -3.104 1.00 98.50 88 VAL A O 1
ATOM 668 N N . VAL A 1 89 ? 1.483 -7.283 -1.146 1.00 98.75 89 VAL A N 1
ATOM 669 C CA . VAL A 1 89 ? 0.078 -7.665 -1.286 1.00 98.75 89 VAL A CA 1
ATOM 670 C C . VAL A 1 89 ? -0.738 -6.389 -1.160 1.00 98.75 89 VAL A C 1
ATOM 672 O O . VAL A 1 89 ? -0.759 -5.764 -0.103 1.00 98.75 89 VAL A O 1
ATOM 675 N N . ILE A 1 90 ? -1.390 -5.994 -2.242 1.00 98.56 90 ILE A N 1
ATOM 676 C CA . ILE A 1 90 ? -2.312 -4.869 -2.273 1.00 98.56 90 ILE A CA 1
ATOM 677 C C . ILE A 1 90 ? -3.713 -5.404 -2.017 1.00 98.56 90 ILE A C 1
ATOM 679 O O . ILE A 1 90 ? -4.179 -6.272 -2.752 1.00 98.56 90 ILE A O 1
ATOM 683 N N . VAL A 1 91 ? -4.376 -4.901 -0.983 1.00 98.38 91 VAL A N 1
ATOM 684 C CA . VAL A 1 91 ? -5.804 -5.120 -0.741 1.00 98.38 91 VAL A CA 1
ATOM 685 C C . VAL A 1 91 ? -6.497 -3.803 -1.026 1.00 98.38 91 VAL A C 1
ATOM 687 O O . VAL A 1 91 ? -6.208 -2.804 -0.367 1.00 98.38 91 VAL A O 1
ATOM 690 N N . ASP A 1 92 ? -7.369 -3.782 -2.026 1.00 97.19 92 ASP A N 1
ATOM 691 C CA . ASP A 1 92 ? -8.065 -2.559 -2.401 1.00 97.19 92 ASP A CA 1
ATOM 692 C C . ASP A 1 92 ? -9.457 -2.843 -2.958 1.00 97.19 92 ASP A C 1
ATOM 694 O O . ASP A 1 92 ? -9.676 -3.830 -3.665 1.00 97.19 92 ASP A O 1
ATOM 698 N N . LEU A 1 93 ? -10.394 -1.957 -2.631 1.00 95.81 93 LEU A N 1
ATOM 699 C CA . LEU A 1 93 ? -11.782 -2.022 -3.084 1.00 95.81 93 LEU A CA 1
ATOM 700 C C . LEU A 1 93 ? -12.070 -1.011 -4.204 1.00 95.81 93 LEU A C 1
ATOM 702 O O . LEU A 1 93 ? -13.169 -1.011 -4.755 1.00 95.81 93 LEU A O 1
ATOM 706 N N . SER A 1 94 ? -11.097 -0.158 -4.546 1.00 95.06 94 SER A N 1
ATOM 707 C CA . SER A 1 94 ? -11.227 0.866 -5.576 1.00 95.06 94 SER A CA 1
ATOM 708 C C . SER A 1 94 ? -11.132 0.283 -6.981 1.00 95.06 94 SER A C 1
ATOM 710 O O . SER A 1 94 ? -10.149 -0.368 -7.354 1.00 95.06 94 SER A O 1
ATOM 712 N N . HIS A 1 95 ? -12.105 0.631 -7.818 1.00 93.00 95 HIS A N 1
ATOM 713 C CA . HIS A 1 95 ? -12.035 0.399 -9.257 1.00 93.00 95 HIS A CA 1
ATOM 714 C C . HIS A 1 95 ? -10.781 0.988 -9.906 1.00 93.00 95 HIS A C 1
ATOM 716 O O . HIS A 1 95 ? -10.185 0.354 -10.781 1.00 93.00 95 HIS A O 1
ATOM 722 N N . GLN A 1 96 ? -10.401 2.200 -9.503 1.00 93.25 96 GLN A N 1
ATOM 723 C CA . GLN A 1 96 ? -9.279 2.916 -10.102 1.00 93.25 96 GLN A CA 1
ATOM 724 C C . GLN A 1 96 ? -7.957 2.232 -9.761 1.00 93.25 96 GLN A C 1
ATOM 726 O O . GLN A 1 96 ? -7.166 1.963 -10.659 1.00 93.25 96 GLN A O 1
ATOM 731 N N . VAL A 1 97 ? -7.760 1.837 -8.497 1.00 94.06 97 VAL A N 1
ATOM 732 C CA . VAL A 1 97 ? -6.545 1.122 -8.066 1.00 94.06 97 VAL A CA 1
ATOM 733 C C . VAL A 1 97 ? -6.386 -0.191 -8.832 1.00 94.06 97 VAL A C 1
ATOM 735 O O . VAL A 1 97 ? -5.300 -0.482 -9.334 1.00 94.06 97 VAL A O 1
ATOM 738 N N . VAL A 1 98 ? -7.465 -0.961 -8.991 1.00 93.88 98 VAL A N 1
ATOM 739 C CA . VAL A 1 98 ? -7.435 -2.220 -9.750 1.00 93.88 98 VAL A CA 1
ATOM 740 C C . VAL A 1 98 ? -7.043 -1.986 -11.212 1.00 93.88 98 VAL A C 1
ATOM 742 O O . VAL A 1 98 ? -6.113 -2.628 -11.701 1.00 93.88 98 VAL A O 1
ATOM 745 N N . LYS A 1 99 ? -7.696 -1.038 -11.897 1.00 93.31 99 LYS A N 1
ATOM 746 C CA . LYS A 1 99 ? -7.373 -0.693 -13.293 1.00 93.31 99 LYS A CA 1
ATOM 747 C C . LYS A 1 99 ? -5.933 -0.198 -13.448 1.00 93.31 99 LYS A C 1
ATOM 749 O O . LYS A 1 99 ? -5.259 -0.558 -14.412 1.00 93.31 99 LYS A O 1
ATOM 754 N N . SER A 1 100 ? -5.456 0.600 -12.497 1.00 95.12 100 SER A N 1
ATOM 755 C CA . SER A 1 100 ? -4.084 1.105 -12.467 1.00 95.12 100 SER A CA 1
ATOM 756 C C . SER A 1 100 ? -3.076 -0.026 -12.384 1.00 95.12 100 SER A C 1
ATOM 758 O O . SER A 1 100 ? -2.117 -0.052 -13.153 1.00 95.12 100 SER A O 1
ATOM 760 N N . TRP A 1 101 ? -3.309 -0.999 -11.505 1.00 96.50 101 TRP A N 1
ATOM 761 C CA . TRP A 1 101 ? -2.437 -2.160 -11.387 1.00 96.50 101 TRP A CA 1
ATOM 762 C C . TRP A 1 101 ? -2.429 -3.035 -12.642 1.00 96.50 101 TRP A C 1
ATOM 764 O O . TRP A 1 101 ? -1.354 -3.501 -13.029 1.00 96.50 101 TRP A O 1
ATOM 774 N N . ASP A 1 102 ? -3.572 -3.211 -13.309 1.00 94.38 102 ASP A N 1
ATOM 775 C CA . ASP A 1 102 ? -3.642 -3.928 -14.588 1.00 94.38 102 ASP A CA 1
ATOM 776 C C . ASP A 1 102 ? -2.784 -3.226 -15.663 1.00 94.38 102 ASP A C 1
ATOM 778 O O . ASP A 1 102 ? -1.963 -3.871 -16.326 1.00 94.38 102 ASP A O 1
ATOM 782 N N . LEU A 1 103 ? -2.891 -1.894 -15.782 1.00 94.88 103 LEU A N 1
ATOM 783 C CA . LEU A 1 103 ? -2.095 -1.090 -16.720 1.00 94.88 103 LEU A CA 1
ATOM 784 C C . LEU A 1 103 ? -0.593 -1.152 -16.403 1.00 94.88 103 LEU A C 1
ATOM 786 O O . LEU A 1 103 ? 0.229 -1.415 -17.287 1.00 94.88 103 LEU A O 1
ATOM 790 N N . ILE A 1 104 ? -0.236 -0.933 -15.136 1.00 96.38 104 ILE A N 1
ATOM 791 C CA . ILE A 1 104 ? 1.145 -0.946 -14.644 1.00 96.38 104 ILE A CA 1
ATOM 792 C C . ILE A 1 104 ? 1.799 -2.292 -14.936 1.00 96.38 104 ILE A C 1
ATOM 794 O O . ILE A 1 104 ? 2.884 -2.344 -15.521 1.00 96.38 104 ILE A O 1
ATOM 798 N N . LYS A 1 105 ? 1.147 -3.394 -14.551 1.00 96.69 105 LYS A N 1
ATOM 799 C CA . LYS A 1 105 ? 1.701 -4.733 -14.761 1.00 96.69 105 LYS A CA 1
ATOM 800 C C . LYS A 1 105 ? 1.841 -5.049 -16.238 1.00 96.69 105 LYS A C 1
ATOM 802 O O . LYS A 1 105 ? 2.907 -5.510 -16.640 1.00 96.69 105 LYS A O 1
ATOM 807 N N . SER A 1 106 ? 0.824 -4.742 -17.046 1.00 95.62 106 SER A N 1
ATOM 808 C CA . SER A 1 106 ? 0.888 -4.932 -18.498 1.00 95.62 106 SER A CA 1
ATOM 809 C C . SER A 1 106 ? 2.098 -4.217 -19.106 1.00 95.62 106 SER A C 1
ATOM 811 O O . SER A 1 106 ? 2.815 -4.797 -19.925 1.00 95.62 106 SER A O 1
ATOM 813 N N . TYR A 1 107 ? 2.375 -2.982 -18.678 1.00 97.12 107 TYR A N 1
ATOM 814 C CA . TYR A 1 107 ? 3.536 -2.234 -19.151 1.00 97.12 107 TYR A CA 1
ATOM 815 C C . TYR A 1 107 ? 4.860 -2.857 -18.691 1.00 97.12 107 TYR A C 1
ATOM 817 O O . TYR A 1 107 ? 5.715 -3.184 -19.513 1.00 97.12 107 TYR A O 1
ATOM 825 N N . PHE A 1 108 ? 5.053 -3.057 -17.385 1.00 96.50 108 PHE A N 1
ATOM 826 C CA . PHE A 1 108 ? 6.360 -3.472 -16.864 1.00 96.50 108 PHE A CA 1
ATOM 827 C C . PHE A 1 108 ? 6.707 -4.937 -17.153 1.00 96.50 108 PHE A C 1
ATOM 829 O O . PHE A 1 108 ? 7.896 -5.247 -17.252 1.00 96.50 108 PHE A O 1
ATOM 836 N N . MET A 1 109 ? 5.712 -5.811 -17.351 1.00 95.06 109 MET A N 1
ATOM 837 C CA . MET A 1 109 ? 5.923 -7.192 -17.810 1.00 95.06 109 MET A CA 1
ATOM 838 C C . MET A 1 109 ? 6.398 -7.270 -19.266 1.00 95.06 109 MET A C 1
ATOM 840 O O . MET A 1 109 ? 7.177 -8.158 -19.600 1.00 95.06 109 MET A O 1
ATOM 844 N N . THR A 1 110 ? 5.933 -6.367 -20.136 1.00 94.56 110 THR A N 1
ATOM 845 C CA . THR A 1 110 ? 6.245 -6.397 -21.578 1.00 94.56 110 THR A CA 1
ATOM 846 C C . THR A 1 110 ? 7.410 -5.489 -21.961 1.00 94.56 110 THR A C 1
ATOM 848 O O . THR A 1 110 ? 8.077 -5.725 -22.968 1.00 94.56 110 THR A O 1
ATOM 851 N N . SER A 1 111 ? 7.688 -4.467 -21.153 1.00 93.62 111 SER A N 1
ATOM 852 C CA . SER A 1 111 ? 8.791 -3.539 -21.372 1.00 93.62 111 SER A CA 1
ATOM 853 C C . SER A 1 111 ? 10.145 -4.252 -21.313 1.00 93.62 111 SER A C 1
ATOM 855 O O . SER A 1 111 ? 10.526 -4.818 -20.284 1.00 93.62 111 SER A O 1
ATOM 857 N N . ALA A 1 112 ? 10.907 -4.163 -22.405 1.00 93.62 112 ALA A N 1
ATOM 858 C CA . ALA A 1 112 ? 12.298 -4.612 -22.488 1.00 93.62 112 ALA A CA 1
ATOM 859 C C . ALA A 1 112 ? 13.304 -3.523 -22.067 1.00 93.62 112 ALA A C 1
ATOM 861 O O . ALA A 1 112 ? 14.510 -3.764 -22.086 1.00 93.62 112 ALA A O 1
ATOM 862 N N . GLU A 1 113 ? 12.822 -2.335 -21.685 1.00 94.88 113 GLU A N 1
ATOM 863 C CA . GLU A 1 113 ? 13.677 -1.202 -21.342 1.00 94.88 113 GLU A CA 1
ATOM 864 C C . GLU A 1 113 ? 14.548 -1.508 -20.121 1.00 94.88 113 GLU A C 1
ATOM 866 O O . GLU A 1 113 ? 14.068 -1.976 -19.080 1.00 94.88 113 GLU A O 1
ATOM 871 N N . THR A 1 114 ? 15.839 -1.206 -20.255 1.00 94.50 114 THR A N 1
ATOM 872 C CA . THR A 1 114 ? 16.836 -1.293 -19.179 1.00 94.50 114 THR A CA 1
ATOM 873 C C . THR A 1 114 ? 17.292 0.083 -18.697 1.00 94.50 114 THR A C 1
ATOM 875 O O . THR A 1 114 ? 17.949 0.179 -17.663 1.00 94.50 114 THR A O 1
ATOM 878 N N . ASN A 1 115 ? 16.970 1.146 -19.440 1.00 96.81 115 ASN A N 1
ATOM 879 C CA . ASN A 1 115 ? 17.257 2.522 -19.059 1.00 96.81 115 ASN A CA 1
ATOM 880 C C . ASN A 1 115 ? 16.084 3.085 -18.220 1.00 96.81 115 ASN A C 1
ATOM 882 O O . ASN A 1 115 ? 14.950 3.068 -18.706 1.00 96.81 115 ASN A O 1
ATOM 886 N N . PRO A 1 116 ? 16.331 3.589 -16.993 1.00 96.62 116 PRO A N 1
ATOM 887 C CA . PRO A 1 116 ? 15.300 4.186 -16.140 1.00 96.62 116 PRO A CA 1
ATOM 888 C C . PRO A 1 116 ? 14.452 5.275 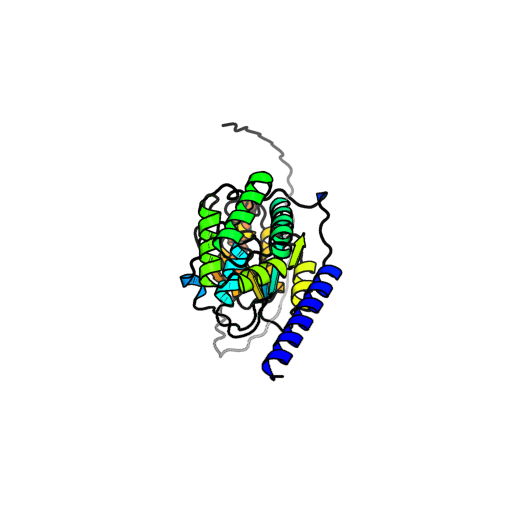-16.806 1.00 96.62 116 PRO A C 1
ATOM 890 O O . PRO A 1 116 ? 13.227 5.236 -16.713 1.00 96.62 116 PRO A O 1
ATOM 893 N N . GLU A 1 117 ? 15.079 6.215 -17.515 1.00 96.81 117 GLU A N 1
ATOM 894 C CA . GLU A 1 117 ? 14.396 7.334 -18.172 1.00 96.81 117 GLU A CA 1
ATOM 895 C C . GLU A 1 117 ? 13.467 6.865 -19.284 1.00 96.81 117 GLU A C 1
ATOM 897 O O . GLU A 1 117 ? 12.322 7.314 -19.359 1.00 96.81 117 GLU A O 1
ATOM 902 N N . LEU A 1 118 ? 13.926 5.927 -20.115 1.00 97.06 118 LEU A N 1
ATOM 903 C CA . LEU A 1 118 ? 13.107 5.361 -21.186 1.00 97.06 118 LEU A CA 1
ATOM 904 C C . LEU A 1 118 ? 11.946 4.529 -20.631 1.00 97.06 118 LEU A C 1
ATOM 906 O O . LEU A 1 118 ? 10.830 4.636 -21.140 1.00 97.06 118 LEU A O 1
ATOM 910 N N . ALA A 1 119 ? 12.174 3.768 -19.556 1.00 96.44 119 ALA A N 1
ATOM 911 C CA . ALA A 1 119 ? 11.125 2.999 -18.892 1.00 96.44 119 ALA A CA 1
ATOM 912 C C . ALA A 1 119 ? 10.043 3.908 -18.276 1.00 96.44 119 ALA A C 1
ATOM 914 O O . ALA A 1 119 ? 8.852 3.678 -18.476 1.00 96.44 119 ALA A O 1
ATOM 915 N N . VAL A 1 120 ? 10.429 4.971 -17.562 1.00 96.31 120 VAL A N 1
ATOM 916 C CA . VAL A 1 120 ? 9.456 5.915 -16.983 1.00 96.31 120 VAL A CA 1
ATOM 917 C C . VAL A 1 120 ? 8.749 6.713 -18.074 1.00 96.31 120 VAL A C 1
ATOM 919 O O . VAL A 1 120 ? 7.532 6.874 -18.017 1.00 96.31 120 VAL A O 1
ATOM 922 N N . LYS A 1 121 ? 9.476 7.175 -19.099 1.00 95.50 121 LYS A N 1
ATOM 923 C CA . LYS A 1 121 ? 8.876 7.887 -20.233 1.00 95.50 121 LYS A CA 1
ATOM 924 C C . LYS A 1 121 ? 7.864 7.009 -20.971 1.00 95.50 121 LYS A C 1
ATOM 926 O O . LYS A 1 121 ? 6.774 7.479 -21.267 1.00 95.50 121 LYS A O 1
ATOM 931 N N . GLY A 1 122 ? 8.195 5.750 -21.248 1.00 96.12 122 GLY A N 1
ATOM 932 C CA . GLY A 1 122 ? 7.282 4.839 -21.935 1.00 96.12 122 GLY A CA 1
ATOM 933 C C . GLY A 1 122 ? 6.020 4.546 -21.120 1.00 96.12 122 GLY A C 1
ATOM 934 O O . GLY A 1 122 ? 4.929 4.522 -21.688 1.00 96.12 122 GLY A O 1
ATOM 935 N N . PHE A 1 123 ? 6.145 4.381 -19.798 1.00 95.44 123 PHE A N 1
ATOM 936 C CA . PHE A 1 123 ? 4.981 4.239 -18.919 1.00 95.44 123 PHE A CA 1
ATOM 937 C C . PHE A 1 123 ? 4.119 5.507 -18.918 1.00 95.44 123 PHE A C 1
ATOM 939 O O . PHE A 1 123 ? 2.899 5.429 -19.035 1.00 95.44 123 PHE A O 1
ATOM 946 N N . TRP A 1 124 ? 4.755 6.677 -18.838 1.00 93.69 124 TRP A N 1
ATOM 947 C CA . TRP A 1 124 ? 4.071 7.964 -18.894 1.00 93.69 124 TRP A CA 1
ATOM 948 C C . TRP A 1 124 ? 3.300 8.154 -20.204 1.00 93.69 124 TRP A C 1
ATOM 950 O O . TRP A 1 124 ? 2.114 8.468 -20.178 1.00 93.69 124 TRP A O 1
ATOM 960 N N . ASP A 1 125 ? 3.933 7.901 -21.351 1.00 93.69 125 ASP A N 1
ATOM 961 C CA . ASP A 1 125 ? 3.293 8.021 -22.665 1.00 93.69 125 ASP A CA 1
ATOM 962 C C . ASP A 1 125 ? 2.077 7.075 -22.786 1.00 93.69 125 ASP A C 1
ATOM 964 O O . ASP A 1 125 ? 1.031 7.448 -23.332 1.00 93.69 125 ASP A O 1
ATOM 968 N N . LEU A 1 126 ? 2.183 5.861 -22.225 1.00 93.31 126 LEU A N 1
ATOM 969 C CA . LEU A 1 126 ? 1.066 4.920 -22.137 1.00 93.31 126 LEU A CA 1
ATOM 970 C C . LEU A 1 126 ? -0.071 5.483 -21.275 1.00 93.31 126 LEU A C 1
ATOM 972 O O . LEU A 1 126 ? -1.229 5.430 -21.690 1.00 93.31 126 LEU A O 1
ATOM 976 N N . LEU A 1 127 ? 0.245 6.025 -20.099 1.00 91.88 127 LEU A N 1
ATOM 977 C CA . LEU A 1 127 ? -0.739 6.597 -19.185 1.00 91.88 127 LEU A CA 1
ATOM 978 C C . LEU A 1 127 ? -1.498 7.763 -19.838 1.00 91.88 127 LEU A C 1
ATOM 980 O O . LEU A 1 127 ? -2.729 7.773 -19.833 1.00 91.88 127 LEU A O 1
ATOM 984 N N . GLN A 1 128 ? -0.780 8.679 -20.495 1.00 89.94 128 GLN A N 1
ATOM 985 C CA . GLN A 1 128 ? -1.369 9.811 -21.222 1.00 89.94 128 GLN A CA 1
ATOM 986 C C . GLN A 1 128 ? -2.298 9.360 -22.361 1.00 89.94 128 GLN A C 1
ATOM 988 O O . GLN A 1 128 ? -3.341 9.969 -22.600 1.00 89.94 128 GLN A O 1
ATOM 993 N N . THR A 1 129 ? -1.978 8.244 -23.024 1.00 90.69 129 THR A N 1
ATOM 994 C CA . THR A 1 129 ? -2.825 7.664 -24.082 1.00 90.69 129 THR A CA 1
ATOM 995 C C . THR A 1 129 ? -4.123 7.053 -23.536 1.00 90.69 129 THR A C 1
ATOM 997 O O . THR A 1 129 ? -5.123 6.999 -24.251 1.00 90.69 129 THR A O 1
ATOM 1000 N N . ASN A 1 130 ? -4.140 6.617 -22.272 1.00 87.44 130 ASN A N 1
ATOM 1001 C CA . ASN A 1 130 ? -5.269 5.907 -21.665 1.00 87.44 130 ASN A CA 1
ATOM 1002 C C . ASN A 1 130 ? -6.141 6.778 -20.743 1.00 87.44 130 ASN A C 1
ATOM 1004 O O . ASN A 1 130 ? -6.964 6.230 -20.024 1.00 87.44 130 ASN A O 1
ATOM 1008 N N . ARG A 1 131 ? -6.029 8.114 -20.797 1.00 86.25 131 ARG A N 1
ATOM 1009 C CA . ARG A 1 131 ? -6.744 9.065 -19.916 1.00 86.25 131 ARG A CA 1
ATOM 1010 C C . ARG A 1 131 ? -6.351 8.888 -18.436 1.00 86.25 131 ARG A C 1
ATOM 1012 O O . ARG A 1 131 ? -7.043 8.192 -17.697 1.00 86.25 131 ARG A O 1
ATOM 1019 N N . PRO A 1 132 ? -5.278 9.552 -17.971 1.00 78.50 132 PRO A N 1
ATOM 1020 C CA . PRO A 1 132 ? -4.711 9.357 -16.628 1.00 78.50 132 PRO A CA 1
ATOM 1021 C C . PRO A 1 132 ? -5.728 9.437 -15.481 1.00 78.50 132 PRO A C 1
ATOM 1023 O O . PRO A 1 132 ? -5.649 8.666 -14.529 1.00 78.50 132 PRO A O 1
ATOM 1026 N N . ASN A 1 133 ? -6.725 10.314 -15.603 1.00 80.56 133 ASN A N 1
ATOM 1027 C CA . ASN A 1 133 ? -7.715 10.568 -14.553 1.00 80.56 133 ASN A CA 1
ATOM 1028 C C . ASN A 1 133 ? -8.724 9.420 -14.365 1.00 80.56 133 ASN A C 1
ATOM 1030 O O . ASN A 1 133 ? -9.473 9.416 -13.392 1.00 80.56 133 ASN A O 1
ATOM 1034 N N . GLU A 1 134 ? -8.754 8.432 -15.268 1.00 84.06 134 GLU A N 1
ATOM 1035 C CA . GLU A 1 134 ? -9.504 7.184 -15.060 1.00 84.06 134 GLU A CA 1
ATOM 1036 C C . GLU A 1 134 ? -8.776 6.216 -14.103 1.00 84.06 134 GLU A C 1
ATOM 1038 O O . GLU A 1 134 ? -9.382 5.258 -13.615 1.00 84.06 134 GLU A O 1
ATOM 1043 N N . PHE A 1 135 ? -7.492 6.470 -13.832 1.00 84.25 135 PHE A N 1
ATOM 1044 C CA . PHE A 1 135 ? -6.598 5.615 -13.050 1.00 84.25 135 PHE A CA 1
ATOM 1045 C C . PHE A 1 135 ? -6.197 6.216 -11.712 1.00 84.25 135 PHE A C 1
ATOM 1047 O O . PHE A 1 135 ? -5.957 5.463 -10.771 1.00 84.25 135 PHE A O 1
ATOM 1054 N N . SER A 1 136 ? -6.051 7.541 -11.653 1.00 87.38 136 SER A N 1
ATOM 1055 C CA . SER A 1 136 ? -5.535 8.225 -10.475 1.00 87.38 136 SER A CA 1
ATOM 1056 C C . SER A 1 136 ? -5.775 9.730 -10.515 1.00 87.38 136 SER A C 1
ATOM 1058 O O . SER A 1 136 ? -5.775 10.335 -11.586 1.00 87.38 136 SER A O 1
ATOM 1060 N N . MET A 1 137 ? -5.893 10.342 -9.338 1.00 85.81 137 MET A N 1
ATOM 1061 C CA . MET A 1 137 ? -6.015 11.792 -9.152 1.00 85.81 137 MET A CA 1
ATOM 1062 C C . MET A 1 137 ? -4.727 12.558 -9.487 1.00 85.81 137 MET A C 1
ATOM 1064 O O . MET A 1 137 ? -4.788 13.746 -9.777 1.00 85.81 137 MET A O 1
ATOM 1068 N N . ASP A 1 138 ? -3.572 11.895 -9.427 1.00 86.88 138 ASP A N 1
ATOM 1069 C CA . ASP A 1 138 ? -2.243 12.451 -9.731 1.00 86.88 138 ASP A CA 1
ATOM 1070 C C . ASP A 1 138 ? -1.657 11.893 -11.044 1.00 86.88 138 ASP A C 1
ATOM 1072 O O . ASP A 1 138 ? -0.456 12.005 -11.294 1.00 86.88 138 ASP A O 1
ATOM 1076 N N . GLY A 1 139 ? -2.485 11.257 -11.883 1.00 76.69 139 GLY A N 1
ATOM 1077 C CA . GLY A 1 139 ? -2.027 10.570 -13.093 1.00 76.69 139 GLY A CA 1
ATOM 1078 C C . GLY A 1 139 ? -1.489 11.498 -14.184 1.00 76.69 139 GLY A C 1
ATOM 1079 O O . GLY A 1 139 ? -0.697 11.064 -15.018 1.00 76.69 139 GLY A O 1
ATOM 1080 N N . ASP A 1 140 ? -1.906 12.760 -14.198 1.00 82.75 140 ASP A N 1
ATOM 1081 C CA . ASP A 1 140 ? -1.427 13.793 -15.119 1.00 82.75 140 ASP A CA 1
ATOM 1082 C C . ASP A 1 140 ? -0.351 14.702 -14.504 1.00 82.75 140 ASP A C 1
ATOM 1084 O O . ASP A 1 140 ? 0.134 15.613 -15.175 1.00 82.75 140 ASP A O 1
ATOM 1088 N N . SER A 1 141 ? 0.086 14.419 -13.273 1.00 87.38 141 SER A N 1
ATOM 1089 C CA . SER A 1 141 ? 1.122 15.200 -12.604 1.00 87.38 141 SER A CA 1
ATOM 1090 C C . SER A 1 141 ? 2.521 14.868 -13.124 1.00 87.38 141 SER A C 1
ATOM 1092 O O . SER A 1 141 ? 2.957 13.714 -13.093 1.00 87.38 141 SER A O 1
ATOM 1094 N N . ASP A 1 142 ? 3.277 15.895 -13.521 1.00 84.19 142 ASP A N 1
ATOM 1095 C CA . ASP A 1 142 ? 4.706 15.764 -13.839 1.00 84.19 142 ASP A CA 1
ATOM 1096 C C . ASP A 1 142 ? 5.523 15.233 -12.643 1.00 84.19 142 ASP A C 1
ATOM 1098 O O . ASP A 1 142 ? 6.558 14.580 -12.838 1.00 84.19 142 ASP A O 1
ATOM 1102 N N . ASP A 1 143 ? 5.032 15.425 -11.412 1.00 91.81 143 ASP A N 1
ATOM 1103 C CA . ASP A 1 143 ? 5.666 14.909 -10.197 1.00 91.81 143 ASP A CA 1
ATOM 1104 C C . ASP A 1 143 ? 5.712 13.377 -10.185 1.00 91.81 143 ASP A C 1
ATOM 1106 O O . ASP A 1 143 ? 6.668 12.802 -9.661 1.00 91.81 143 ASP A O 1
ATOM 1110 N N . LEU A 1 144 ? 4.758 12.696 -10.837 1.00 92.62 144 LEU A N 1
ATOM 1111 C CA . LEU A 1 144 ? 4.757 11.235 -10.944 1.00 92.62 144 LEU A CA 1
ATOM 1112 C C . LEU A 1 144 ? 6.009 10.726 -11.667 1.00 92.62 144 LEU A C 1
ATOM 1114 O O . LEU A 1 144 ? 6.613 9.730 -11.261 1.00 92.62 144 LEU A O 1
ATOM 1118 N N . ARG A 1 145 ? 6.438 11.417 -12.729 1.00 93.56 145 ARG A N 1
ATOM 1119 C CA . ARG A 1 145 ? 7.647 11.037 -13.473 1.00 93.56 145 ARG A CA 1
ATOM 1120 C C . ARG A 1 145 ? 8.887 11.201 -12.606 1.00 93.56 145 ARG A C 1
ATOM 1122 O O . ARG A 1 145 ? 9.715 10.292 -12.563 1.00 93.56 145 ARG A O 1
ATOM 1129 N N . ALA A 1 146 ? 9.000 12.336 -11.918 1.00 94.38 146 ALA A N 1
ATOM 1130 C CA . ALA A 1 146 ? 10.114 12.614 -11.016 1.00 94.38 146 ALA A CA 1
ATOM 1131 C C . ALA A 1 146 ? 10.158 11.608 -9.855 1.00 94.38 146 ALA A C 1
ATOM 1133 O O . ALA A 1 146 ? 11.224 11.085 -9.528 1.00 94.38 146 ALA A O 1
ATOM 1134 N N . PHE A 1 147 ? 8.999 11.272 -9.289 1.00 95.44 147 PHE A N 1
ATOM 1135 C CA . PHE A 1 147 ? 8.855 10.280 -8.231 1.00 95.44 147 PHE A CA 1
ATOM 1136 C C . PHE A 1 147 ? 9.321 8.887 -8.674 1.00 95.44 147 PHE A C 1
ATOM 1138 O O . PHE A 1 147 ? 10.151 8.269 -8.005 1.00 95.44 147 PHE A O 1
ATOM 1145 N N . LEU A 1 148 ? 8.834 8.398 -9.820 1.00 96.50 148 LEU A N 1
ATOM 1146 C CA . LEU A 1 148 ? 9.216 7.084 -10.345 1.00 96.50 148 LEU A CA 1
ATOM 1147 C C . LEU A 1 148 ? 10.702 7.016 -10.697 1.00 96.50 148 LEU A C 1
ATOM 1149 O O . LEU A 1 148 ? 11.353 6.016 -10.390 1.00 96.50 148 LEU A O 1
ATOM 1153 N N . LEU A 1 149 ? 11.244 8.074 -11.307 1.00 96.56 149 LEU A N 1
ATOM 1154 C CA . LEU A 1 149 ? 12.674 8.171 -11.589 1.00 96.56 149 LEU A CA 1
ATOM 1155 C C . LEU A 1 149 ? 13.495 8.118 -10.309 1.00 96.56 149 LEU A C 1
ATOM 1157 O O . LEU A 1 149 ? 14.365 7.260 -10.208 1.00 96.56 149 LEU A O 1
ATOM 1161 N N . GLY A 1 150 ? 13.169 8.938 -9.309 1.00 96.00 150 GLY A N 1
ATOM 1162 C CA . GLY A 1 150 ? 13.877 8.932 -8.030 1.00 96.00 150 GLY A CA 1
ATOM 1163 C C . GLY A 1 150 ? 13.826 7.565 -7.343 1.00 96.00 150 GLY A C 1
ATOM 1164 O O . GLY A 1 150 ? 14.837 7.083 -6.831 1.00 96.00 150 GLY A O 1
ATOM 1165 N N . LEU A 1 151 ? 12.676 6.884 -7.396 1.00 95.69 151 LEU A N 1
ATOM 1166 C CA . LEU A 1 151 ? 12.528 5.535 -6.854 1.00 95.69 151 LEU A CA 1
ATOM 1167 C C . LEU A 1 151 ? 13.419 4.519 -7.591 1.00 95.69 151 LEU A C 1
ATOM 1169 O O . LEU A 1 151 ? 14.095 3.703 -6.960 1.00 95.69 151 LEU A O 1
ATOM 1173 N N . ILE A 1 152 ? 13.445 4.566 -8.922 1.00 97.31 152 ILE A N 1
ATOM 1174 C CA . ILE A 1 152 ? 14.244 3.655 -9.750 1.00 97.31 152 ILE A CA 1
ATOM 1175 C C . ILE A 1 152 ? 15.743 3.944 -9.623 1.00 97.31 152 ILE A C 1
ATOM 1177 O O . ILE A 1 152 ? 16.530 3.003 -9.544 1.00 97.31 152 ILE A O 1
ATOM 1181 N N . GLU A 1 153 ? 16.153 5.207 -9.595 1.00 96.19 153 GLU A N 1
ATOM 1182 C CA . GLU A 1 153 ? 17.547 5.610 -9.396 1.00 96.19 153 GLU A CA 1
ATOM 1183 C C . GLU A 1 153 ? 18.067 5.133 -8.043 1.00 96.19 153 GLU A C 1
ATOM 1185 O O . GLU A 1 153 ? 19.189 4.635 -7.943 1.00 96.19 153 GLU A O 1
ATOM 1190 N N . GLN A 1 154 ? 17.231 5.229 -7.009 1.00 95.31 154 GLN A N 1
ATOM 1191 C CA . GLN A 1 154 ? 17.620 4.857 -5.661 1.00 95.31 154 GLN A CA 1
ATOM 1192 C C . GLN A 1 154 ? 17.692 3.337 -5.453 1.00 95.31 154 GLN A C 1
ATOM 1194 O O . GLN A 1 154 ? 18.606 2.858 -4.782 1.00 95.31 154 GLN A O 1
ATOM 1199 N N . TYR A 1 155 ? 16.734 2.574 -5.986 1.00 95.62 155 TYR A N 1
ATOM 1200 C CA . TYR A 1 155 ? 16.600 1.138 -5.687 1.00 95.62 155 TYR A CA 1
ATOM 1201 C C . TYR A 1 155 ? 16.955 0.210 -6.853 1.00 95.62 155 TYR A C 1
ATOM 1203 O O . TYR A 1 155 ? 17.051 -1.006 -6.669 1.00 95.62 155 TYR A O 1
ATOM 1211 N N . GLY A 1 156 ? 17.170 0.767 -8.041 1.00 96.56 156 GLY A N 1
ATOM 1212 C CA . GLY A 1 156 ? 17.453 0.046 -9.273 1.00 96.56 156 GLY A CA 1
ATOM 1213 C C . GLY A 1 156 ? 16.193 -0.417 -10.009 1.00 96.56 156 GLY A C 1
ATOM 1214 O O . GLY A 1 156 ? 15.250 -0.957 -9.425 1.00 96.56 156 GLY A O 1
ATOM 1215 N N . LEU A 1 157 ? 16.217 -0.287 -11.341 1.00 96.75 157 LEU A N 1
ATOM 1216 C CA . LEU A 1 157 ? 15.095 -0.638 -12.221 1.00 96.75 157 LEU A CA 1
ATOM 1217 C C . LEU A 1 157 ? 14.688 -2.111 -12.112 1.00 96.75 157 LEU A C 1
ATOM 1219 O O . LEU A 1 157 ? 13.501 -2.420 -12.113 1.00 96.75 157 LEU A O 1
ATOM 1223 N N . VAL A 1 158 ? 15.658 -3.023 -11.994 1.00 95.69 158 VAL A N 1
ATOM 1224 C CA . VAL A 1 158 ? 15.390 -4.468 -11.886 1.00 95.69 158 VAL A CA 1
ATOM 1225 C C . VAL A 1 158 ? 14.563 -4.773 -10.639 1.00 95.69 158 VAL A C 1
ATOM 1227 O O . VAL A 1 158 ? 13.539 -5.445 -10.731 1.00 95.69 158 VAL A O 1
ATOM 1230 N N . ARG A 1 159 ? 14.968 -4.227 -9.487 1.00 95.50 159 ARG A N 1
ATOM 1231 C CA . ARG A 1 159 ? 14.274 -4.428 -8.213 1.00 95.50 159 ARG A CA 1
ATOM 1232 C C . ARG A 1 159 ? 12.879 -3.808 -8.230 1.00 95.50 159 ARG A C 1
ATOM 1234 O O . ARG A 1 159 ? 11.927 -4.445 -7.788 1.00 95.50 159 ARG A O 1
ATOM 1241 N N . PHE A 1 160 ? 12.759 -2.596 -8.772 1.00 97.38 160 PHE A N 1
ATOM 1242 C CA . PHE A 1 160 ? 11.474 -1.923 -8.949 1.00 97.38 160 PHE A CA 1
ATOM 1243 C C . PHE A 1 160 ? 10.516 -2.747 -9.824 1.00 97.38 160 PHE A C 1
ATOM 1245 O O . PHE A 1 160 ? 9.405 -3.053 -9.393 1.00 97.38 160 PHE A O 1
ATOM 1252 N N . LYS A 1 161 ? 10.960 -3.179 -11.016 1.00 96.75 161 LYS A N 1
ATOM 1253 C CA . LYS A 1 161 ? 10.152 -4.017 -11.917 1.00 96.75 161 LYS A CA 1
ATOM 1254 C C . LYS A 1 161 ? 9.746 -5.319 -11.242 1.00 96.75 161 LYS A C 1
ATOM 1256 O O . LYS A 1 161 ? 8.589 -5.704 -11.351 1.00 96.75 161 LYS A O 1
ATOM 1261 N N . GLN A 1 162 ? 10.663 -5.965 -10.523 1.00 95.62 162 GLN A N 1
ATOM 1262 C CA . GLN A 1 162 ? 10.361 -7.196 -9.803 1.00 95.62 162 GLN A CA 1
ATOM 1263 C C . GLN A 1 162 ? 9.234 -6.990 -8.780 1.00 95.62 162 GLN A C 1
ATOM 1265 O O . GLN A 1 162 ? 8.261 -7.736 -8.801 1.00 95.62 162 GLN A O 1
ATOM 1270 N N . LEU A 1 163 ? 9.313 -5.950 -7.943 1.00 96.81 163 LEU A N 1
ATOM 1271 C CA . LEU A 1 163 ? 8.263 -5.626 -6.970 1.00 96.81 163 LEU A CA 1
ATOM 1272 C C . LEU A 1 163 ? 6.909 -5.353 -7.631 1.00 96.81 163 LEU A C 1
ATOM 1274 O O . LEU A 1 163 ? 5.892 -5.859 -7.169 1.00 96.81 163 LEU A O 1
ATOM 1278 N N . VAL A 1 164 ? 6.900 -4.575 -8.712 1.00 97.44 164 VAL A N 1
ATOM 1279 C CA . VAL A 1 164 ? 5.680 -4.221 -9.448 1.00 97.44 164 VAL A CA 1
ATOM 1280 C C . VAL A 1 164 ? 5.030 -5.445 -10.101 1.00 97.44 164 VAL A C 1
ATOM 1282 O O . VAL A 1 164 ? 3.820 -5.642 -9.994 1.00 97.44 164 VAL A O 1
ATOM 1285 N N . ILE A 1 165 ? 5.827 -6.273 -10.775 1.00 96.19 165 ILE A N 1
ATOM 1286 C CA . ILE A 1 165 ? 5.356 -7.464 -11.493 1.00 96.19 165 ILE A CA 1
ATOM 1287 C C . ILE A 1 165 ? 4.833 -8.514 -10.505 1.00 96.19 165 ILE A C 1
ATOM 1289 O O . ILE A 1 165 ? 3.770 -9.093 -10.732 1.00 96.19 165 ILE A O 1
ATOM 1293 N N . GLU A 1 166 ? 5.557 -8.735 -9.405 1.00 96.12 166 GLU A N 1
ATOM 1294 C CA . GLU A 1 166 ? 5.245 -9.758 -8.400 1.00 96.12 166 GLU A CA 1
ATOM 1295 C C . GLU A 1 166 ? 4.229 -9.301 -7.338 1.00 96.12 166 GLU A C 1
ATOM 1297 O O . GLU A 1 166 ? 3.816 -10.115 -6.509 1.00 96.12 166 GLU A O 1
ATOM 1302 N N . ALA A 1 167 ? 3.812 -8.029 -7.322 1.00 97.81 167 ALA A N 1
ATOM 1303 C CA . ALA A 1 167 ? 2.786 -7.552 -6.395 1.00 97.81 167 ALA A CA 1
ATOM 1304 C C . ALA A 1 167 ? 1.491 -8.365 -6.563 1.00 97.81 167 ALA A C 1
ATOM 1306 O O . ALA A 1 167 ? 1.010 -8.547 -7.677 1.00 97.81 167 ALA A O 1
ATOM 1307 N N . VAL A 1 168 ? 0.886 -8.848 -5.481 1.00 97.94 168 VAL A N 1
ATOM 1308 C CA . VAL A 1 168 ? -0.415 -9.537 -5.522 1.00 97.94 168 VAL A CA 1
ATOM 1309 C C . VAL A 1 168 ? -1.508 -8.508 -5.304 1.00 97.94 168 VAL A C 1
ATOM 1311 O O . VAL A 1 168 ? -1.417 -7.741 -4.357 1.00 97.94 168 VAL A O 1
ATOM 1314 N N . ILE A 1 169 ? -2.532 -8.484 -6.157 1.00 97.88 169 ILE A N 1
ATOM 1315 C CA . ILE A 1 169 ? -3.635 -7.520 -6.058 1.00 97.88 169 ILE A CA 1
ATOM 1316 C C . ILE A 1 169 ? -4.902 -8.281 -5.682 1.00 97.88 169 ILE A C 1
ATOM 1318 O O . ILE A 1 169 ? -5.349 -9.141 -6.440 1.00 97.88 169 ILE A O 1
ATOM 1322 N N . LEU A 1 170 ? -5.452 -7.979 -4.511 1.00 98.19 170 LEU A N 1
ATOM 1323 C CA . LEU A 1 170 ? -6.679 -8.551 -3.976 1.00 98.19 170 LEU A CA 1
ATOM 1324 C C . LEU A 1 170 ? -7.782 -7.490 -4.022 1.00 98.19 170 LEU A C 1
ATOM 1326 O O . LEU A 1 170 ? -7.713 -6.474 -3.332 1.00 98.19 170 LEU A O 1
ATOM 1330 N N . LYS A 1 171 ? -8.799 -7.752 -4.840 1.00 97.62 171 LYS A N 1
ATOM 1331 C CA . LYS A 1 171 ? -9.987 -6.918 -5.047 1.00 97.62 171 LYS A CA 1
ATOM 1332 C C . LYS A 1 171 ? -10.934 -7.107 -3.866 1.00 97.62 171 LYS A C 1
ATOM 1334 O O . LYS A 1 171 ? -11.802 -7.976 -3.918 1.00 97.62 171 LYS A O 1
ATOM 1339 N N . GLN A 1 172 ? -10.700 -6.403 -2.761 1.00 97.81 172 GLN A N 1
ATOM 1340 C CA . GLN A 1 172 ? -11.439 -6.621 -1.519 1.00 97.81 172 GLN A CA 1
ATOM 1341 C C . GLN A 1 172 ? -11.365 -5.428 -0.555 1.00 97.81 172 GLN A C 1
ATOM 1343 O O . GLN A 1 172 ? -10.408 -4.657 -0.558 1.00 97.81 172 GLN A O 1
ATOM 1348 N N . SER A 1 173 ? -12.375 -5.299 0.308 1.00 97.19 173 SER A N 1
ATOM 1349 C CA . SER A 1 173 ? -12.424 -4.302 1.376 1.00 97.19 173 SER A CA 1
ATOM 1350 C C . SER A 1 173 ? -11.440 -4.596 2.509 1.00 97.19 173 SER A C 1
ATOM 1352 O O . SER A 1 173 ? -11.301 -5.733 2.960 1.00 97.19 173 SER A O 1
ATOM 1354 N N . TRP A 1 174 ? -10.848 -3.534 3.060 1.00 98.00 174 TRP A N 1
ATOM 1355 C CA . TRP A 1 174 ? -10.049 -3.594 4.288 1.00 98.00 174 TRP A CA 1
ATOM 1356 C C . TRP A 1 174 ? -10.844 -4.009 5.533 1.00 98.00 174 TRP A C 1
ATOM 1358 O O . TRP A 1 174 ? -10.246 -4.371 6.540 1.00 98.00 174 TRP A O 1
ATOM 1368 N N . GLY A 1 175 ? -12.179 -3.966 5.481 1.00 97.56 175 GLY A N 1
ATOM 1369 C CA . GLY A 1 175 ? -13.059 -4.460 6.545 1.00 97.56 175 GLY A CA 1
ATOM 1370 C C . GLY A 1 175 ? -13.430 -5.943 6.416 1.00 97.56 175 GLY A C 1
ATOM 1371 O O . GLY A 1 175 ? -14.237 -6.433 7.204 1.00 97.56 175 GLY A O 1
ATOM 1372 N N . HIS A 1 176 ? -12.901 -6.661 5.417 1.00 98.31 176 HIS A N 1
ATOM 1373 C CA . HIS A 1 176 ? -13.278 -8.048 5.147 1.00 98.31 176 HIS A CA 1
ATOM 1374 C C . HIS A 1 176 ? -12.417 -9.056 5.926 1.00 98.31 176 HIS A C 1
ATOM 1376 O O . HIS A 1 176 ? -11.373 -9.513 5.460 1.00 98.31 176 HIS A O 1
ATOM 1382 N N . GLU A 1 177 ? -12.893 -9.445 7.108 1.00 98.25 177 GLU A N 1
ATOM 1383 C CA . GLU A 1 177 ? -12.158 -10.256 8.091 1.00 98.25 177 GLU A CA 1
ATOM 1384 C C . GLU A 1 177 ? -11.497 -11.522 7.516 1.00 98.25 177 GLU A C 1
ATOM 1386 O O . GLU A 1 177 ? -10.311 -11.773 7.748 1.00 98.25 177 GLU A O 1
ATOM 1391 N N . ALA A 1 178 ? -12.238 -12.292 6.710 1.00 98.44 178 ALA A N 1
ATOM 1392 C CA . ALA A 1 178 ? -11.753 -13.553 6.156 1.00 98.44 178 ALA A CA 1
ATOM 1393 C C . ALA A 1 178 ? -10.514 -13.367 5.266 1.00 98.44 178 ALA A C 1
ATOM 1395 O O . ALA A 1 178 ? -9.605 -14.192 5.311 1.00 98.44 178 ALA A O 1
ATOM 1396 N N . THR A 1 179 ? -10.430 -12.267 4.514 1.00 98.56 179 THR A N 1
ATOM 1397 C CA . THR A 1 179 ? -9.269 -11.980 3.659 1.00 98.56 179 THR A CA 1
ATOM 1398 C C . THR A 1 179 ? -8.012 -11.763 4.484 1.00 98.56 179 THR A C 1
ATOM 1400 O O . THR A 1 179 ? -6.968 -12.328 4.171 1.00 98.56 179 THR A O 1
ATOM 1403 N N . PHE A 1 180 ? -8.101 -10.997 5.568 1.00 98.69 180 PHE A N 1
ATOM 1404 C CA . PHE A 1 180 ? -6.944 -10.708 6.415 1.00 98.69 180 PHE A CA 1
ATOM 1405 C C . PHE A 1 180 ? -6.503 -11.932 7.217 1.00 98.69 180 PHE A C 1
ATOM 1407 O O . PHE A 1 180 ? -5.300 -12.157 7.364 1.00 98.69 180 PHE A O 1
ATOM 1414 N N . GLN A 1 181 ? -7.447 -12.777 7.643 1.00 98.62 181 GLN A N 1
ATOM 1415 C CA . GLN A 1 181 ? -7.116 -14.075 8.229 1.00 98.62 181 GLN A CA 1
ATOM 1416 C C . GLN A 1 181 ? -6.398 -14.985 7.218 1.00 98.62 181 GLN A C 1
ATOM 1418 O O . GLN A 1 181 ? -5.351 -15.540 7.535 1.00 98.62 181 GLN A O 1
ATOM 1423 N N . GLN A 1 182 ? -6.892 -15.078 5.980 1.00 98.62 182 GLN A N 1
ATOM 1424 C CA . GLN A 1 182 ? -6.260 -15.876 4.922 1.00 98.62 182 GLN A CA 1
ATOM 1425 C C . GLN A 1 182 ? -4.851 -15.371 4.577 1.00 98.62 182 GLN A C 1
ATOM 1427 O O . GLN A 1 182 ? -3.934 -16.177 4.428 1.00 98.62 182 GLN A O 1
ATOM 1432 N N . ILE A 1 183 ? -4.647 -14.050 4.508 1.00 98.56 183 ILE A N 1
ATOM 1433 C CA . ILE A 1 183 ? -3.313 -13.454 4.332 1.00 98.56 183 ILE A CA 1
ATOM 1434 C C . ILE A 1 183 ? -2.392 -13.864 5.492 1.00 98.56 183 ILE A C 1
ATOM 1436 O O . ILE A 1 183 ? -1.274 -14.324 5.250 1.00 98.56 183 ILE A O 1
ATOM 1440 N N . ARG A 1 184 ? -2.849 -13.738 6.747 1.00 98.25 184 ARG A N 1
ATOM 1441 C CA . ARG A 1 184 ? -2.066 -14.149 7.924 1.00 98.25 184 ARG A CA 1
ATOM 1442 C C . ARG A 1 184 ? -1.703 -15.629 7.876 1.00 98.25 184 ARG A C 1
ATOM 1444 O O . ARG A 1 184 ? -0.562 -15.966 8.175 1.00 98.25 184 ARG A O 1
ATOM 1451 N N . ASP A 1 185 ? -2.632 -16.494 7.484 1.00 98.12 185 ASP A N 1
ATOM 1452 C CA . ASP A 1 185 ? -2.413 -17.941 7.420 1.00 98.12 185 ASP A CA 1
ATOM 1453 C C . ASP A 1 185 ? -1.389 -18.315 6.338 1.00 98.12 185 AS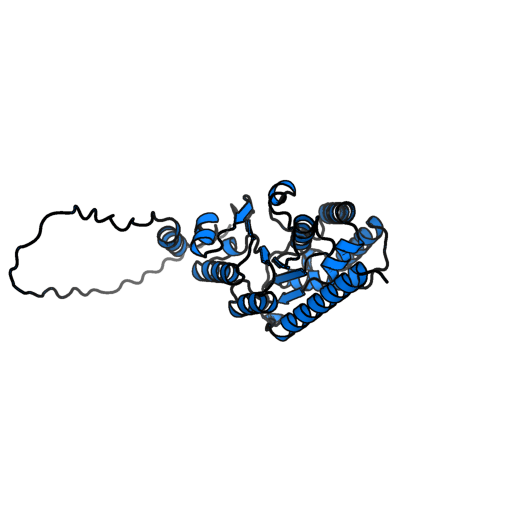P A C 1
ATOM 1455 O O . ASP A 1 185 ? -0.475 -19.106 6.595 1.00 98.12 185 ASP A O 1
ATOM 1459 N N . VAL A 1 186 ? -1.489 -17.701 5.151 1.00 97.75 186 VAL A N 1
ATOM 1460 C CA . VAL A 1 186 ? -0.532 -17.888 4.045 1.00 97.75 186 VAL A CA 1
ATOM 1461 C C . VAL A 1 186 ? 0.867 -17.422 4.440 1.00 97.75 186 VAL A C 1
ATOM 1463 O O . VAL A 1 186 ? 1.849 -18.067 4.078 1.00 97.75 186 VAL A O 1
ATOM 1466 N N . TYR A 1 187 ? 0.988 -16.341 5.212 1.00 96.81 187 TYR A N 1
ATOM 1467 C CA . TYR A 1 187 ? 2.272 -15.762 5.626 1.00 96.81 187 TYR A CA 1
ATOM 1468 C C . TYR A 1 187 ? 2.589 -15.975 7.110 1.00 96.81 187 TYR A C 1
ATOM 1470 O O . TYR A 1 187 ? 3.338 -15.199 7.703 1.00 96.81 187 TYR A O 1
ATOM 1478 N N . LYS A 1 188 ? 2.066 -17.048 7.718 1.00 96.00 188 LYS A N 1
ATOM 1479 C CA . LYS A 1 188 ? 2.130 -17.293 9.171 1.00 96.00 188 LYS A CA 1
ATOM 1480 C C . LYS A 1 188 ? 3.544 -17.317 9.768 1.00 96.00 188 LYS A C 1
ATOM 1482 O O . LYS A 1 188 ? 3.698 -16.980 10.938 1.00 96.00 188 LYS A O 1
ATOM 1487 N N . ASP A 1 189 ? 4.549 -17.644 8.960 1.00 95.06 189 ASP A N 1
ATOM 1488 C CA . ASP A 1 189 ? 5.957 -17.751 9.362 1.00 95.06 189 ASP A CA 1
ATOM 1489 C C . ASP A 1 189 ? 6.800 -16.531 8.932 1.00 95.06 189 ASP A C 1
ATOM 1491 O O . ASP A 1 189 ? 8.026 -16.545 9.043 1.00 95.06 189 ASP A O 1
ATOM 1495 N N . MET A 1 190 ? 6.159 -15.475 8.420 1.00 96.25 190 MET A N 1
ATOM 1496 C CA . MET A 1 190 ? 6.809 -14.244 7.970 1.00 96.25 190 MET A CA 1
ATOM 1497 C C . MET A 1 190 ? 6.338 -13.028 8.768 1.00 96.25 190 MET A C 1
ATOM 1499 O O . MET A 1 190 ? 5.205 -12.967 9.266 1.00 96.25 190 MET A O 1
ATOM 1503 N N . ASP A 1 191 ? 7.219 -12.029 8.833 1.00 98.00 191 ASP A N 1
ATOM 1504 C CA . ASP A 1 191 ? 6.854 -10.703 9.314 1.00 98.00 191 ASP A CA 1
ATOM 1505 C C . ASP A 1 191 ? 5.919 -10.039 8.307 1.00 98.00 191 ASP A C 1
ATOM 1507 O O . ASP A 1 191 ? 6.166 -10.068 7.098 1.00 98.00 191 ASP A O 1
ATOM 1511 N N . ILE A 1 192 ? 4.859 -9.415 8.819 1.00 98.75 192 ILE A N 1
ATOM 1512 C CA . ILE A 1 192 ? 3.950 -8.591 8.024 1.00 98.75 192 ILE A CA 1
ATOM 1513 C C . ILE A 1 192 ? 4.112 -7.135 8.442 1.00 98.75 192 ILE A C 1
ATOM 1515 O O . ILE A 1 192 ? 4.064 -6.811 9.628 1.00 98.75 192 ILE A O 1
ATOM 1519 N N . VAL A 1 193 ? 4.271 -6.255 7.461 1.00 98.75 193 VAL A N 1
ATOM 1520 C CA . VAL A 1 193 ? 4.099 -4.811 7.623 1.00 98.75 193 VAL A CA 1
ATOM 1521 C C . VAL A 1 193 ? 2.739 -4.450 7.040 1.00 98.75 193 VAL A C 1
ATOM 1523 O O . VAL A 1 193 ? 2.458 -4.786 5.893 1.00 98.75 193 VAL A O 1
ATOM 1526 N N . ALA A 1 194 ? 1.889 -3.789 7.822 1.00 98.75 194 ALA A N 1
ATOM 1527 C CA . ALA A 1 194 ? 0.572 -3.346 7.374 1.00 98.75 194 ALA A CA 1
ATOM 1528 C C . ALA A 1 194 ? 0.611 -1.863 6.985 1.00 98.75 194 ALA A C 1
ATOM 1530 O O . ALA A 1 194 ? 1.053 -1.033 7.776 1.00 98.75 194 ALA A O 1
ATOM 1531 N N . TYR A 1 195 ? 0.106 -1.515 5.807 1.00 98.56 195 TYR A N 1
ATOM 1532 C CA . TYR A 1 195 ? 0.005 -0.140 5.320 1.00 98.56 195 TYR A CA 1
ATOM 1533 C C . TYR A 1 195 ? -1.427 0.166 4.842 1.00 98.56 195 TYR A C 1
ATOM 1535 O O . TYR A 1 195 ? -1.679 0.213 3.639 1.00 98.56 195 TYR A O 1
ATOM 1543 N N . PRO A 1 196 ? -2.393 0.340 5.767 1.00 97.12 196 PRO A N 1
ATOM 1544 C CA . PRO A 1 196 ? -3.757 0.749 5.424 1.00 97.12 196 PRO A CA 1
ATOM 1545 C C . PRO A 1 196 ? -3.885 2.244 5.088 1.00 97.12 196 PRO A C 1
ATOM 1547 O O . PRO A 1 196 ? -4.990 2.682 4.788 1.00 97.12 196 PRO A O 1
ATOM 1550 N N . SER A 1 197 ? -2.803 3.036 5.155 1.00 96.88 197 SER A N 1
ATOM 1551 C CA . SER A 1 197 ? -2.847 4.488 4.918 1.00 96.88 197 SER A CA 1
ATOM 1552 C C . SER A 1 197 ? -3.865 5.173 5.856 1.00 96.88 197 SER A C 1
ATOM 1554 O O . SER A 1 197 ? -3.887 4.884 7.057 1.00 96.88 197 SER A O 1
ATOM 1556 N N . ASN A 1 198 ? -4.709 6.055 5.328 1.00 95.38 198 ASN A N 1
ATOM 1557 C CA . ASN A 1 198 ? -5.743 6.809 6.029 1.00 95.38 198 ASN A CA 1
ATOM 1558 C C . ASN A 1 198 ? -7.149 6.184 5.904 1.00 95.38 198 ASN A C 1
ATOM 1560 O O . ASN A 1 198 ? -8.136 6.842 6.239 1.00 95.38 198 ASN A O 1
ATOM 1564 N N . ILE A 1 199 ? -7.272 4.922 5.457 1.00 95.75 199 ILE A N 1
ATOM 1565 C CA . ILE A 1 199 ? -8.567 4.266 5.177 1.00 95.75 199 ILE A CA 1
ATOM 1566 C C . ILE A 1 199 ? -9.538 4.360 6.358 1.00 95.75 199 ILE A C 1
ATOM 1568 O O . ILE A 1 199 ? -10.714 4.656 6.154 1.00 95.75 199 ILE A O 1
ATOM 1572 N N . ILE A 1 200 ? -9.060 4.152 7.593 1.00 96.25 200 ILE A N 1
ATOM 1573 C CA . ILE A 1 200 ? -9.903 4.250 8.797 1.00 96.25 200 ILE A CA 1
ATOM 1574 C C . ILE A 1 200 ? -10.562 5.633 8.880 1.00 96.25 200 ILE A C 1
ATOM 1576 O O . ILE A 1 200 ? -11.755 5.735 9.143 1.00 96.25 200 ILE A O 1
ATOM 1580 N N . HIS A 1 201 ? -9.827 6.707 8.599 1.00 95.12 201 HIS A N 1
ATOM 1581 C CA . HIS A 1 201 ? -10.364 8.064 8.674 1.00 95.12 201 HIS A CA 1
ATOM 1582 C C . HIS A 1 201 ? -11.291 8.429 7.512 1.00 95.12 201 HIS A C 1
ATOM 1584 O O . HIS A 1 201 ? -12.112 9.329 7.673 1.00 95.12 201 HIS A O 1
ATOM 1590 N N . CYS A 1 202 ? -11.204 7.729 6.379 1.00 93.06 202 CYS A N 1
ATOM 1591 C CA . CYS A 1 202 ? -12.094 7.905 5.228 1.00 93.06 202 CYS A CA 1
ATOM 1592 C C . CYS A 1 202 ? -13.485 7.267 5.426 1.00 93.06 202 CYS A C 1
ATOM 1594 O O . CYS A 1 202 ? -14.375 7.460 4.602 1.00 93.06 202 CYS A O 1
ATOM 1596 N N . ILE A 1 203 ? -13.693 6.507 6.505 1.00 94.12 203 ILE A N 1
ATOM 1597 C CA . ILE A 1 203 ? -14.940 5.789 6.786 1.00 94.12 203 ILE A CA 1
ATOM 1598 C C . ILE A 1 203 ? -15.876 6.631 7.665 1.00 94.12 203 ILE A C 1
ATOM 1600 O O . ILE A 1 203 ? -15.468 7.178 8.690 1.00 94.12 203 ILE A O 1
ATOM 1604 N N . HIS A 1 204 ? -17.157 6.670 7.290 1.00 94.56 204 HIS A N 1
ATOM 1605 C CA . HIS A 1 204 ? -18.189 7.521 7.899 1.00 94.56 204 HIS A CA 1
ATOM 1606 C C . HIS A 1 204 ? -18.869 6.950 9.153 1.00 94.56 204 HIS A C 1
ATOM 1608 O O . HIS A 1 204 ? -19.649 7.656 9.795 1.00 94.56 204 HIS A O 1
ATOM 1614 N N . ASP A 1 205 ? -18.635 5.678 9.480 1.00 96.06 205 ASP A N 1
ATOM 1615 C CA . ASP A 1 205 ? -19.271 5.006 10.612 1.00 96.06 205 ASP A CA 1
ATOM 1616 C C . ASP A 1 205 ? -18.263 4.262 11.496 1.00 96.06 205 ASP A C 1
ATOM 1618 O O . ASP A 1 205 ? -17.294 3.657 11.024 1.00 96.06 205 ASP A O 1
ATOM 1622 N N . LEU A 1 206 ? -18.508 4.281 12.808 1.00 96.94 206 LEU A N 1
ATOM 1623 C CA . LEU A 1 206 ? -17.579 3.710 13.785 1.00 96.94 206 LEU A CA 1
ATOM 1624 C C . LEU A 1 206 ? -17.451 2.186 13.658 1.00 96.94 206 LEU A C 1
ATOM 1626 O O . LEU A 1 206 ? -16.398 1.621 13.959 1.00 96.94 206 LEU A O 1
ATOM 1630 N N . LYS A 1 207 ? -18.513 1.493 13.233 1.00 97.00 207 LYS A N 1
ATOM 1631 C CA . LYS A 1 207 ? -18.487 0.032 13.102 1.00 97.00 207 LYS A CA 1
ATOM 1632 C C . LYS A 1 207 ? -17.464 -0.380 12.044 1.00 97.00 207 LYS A C 1
ATOM 1634 O O . LYS A 1 207 ? -16.594 -1.196 12.344 1.00 97.00 207 LYS A O 1
ATOM 1639 N N . THR A 1 208 ? -17.535 0.203 10.854 1.00 96.62 208 THR A N 1
ATOM 1640 C CA . THR A 1 208 ? -16.637 -0.119 9.742 1.00 96.62 208 THR A CA 1
ATOM 1641 C C . THR A 1 208 ? -15.197 0.310 10.051 1.00 96.62 208 THR A C 1
ATOM 1643 O O . THR A 1 208 ? -14.270 -0.443 9.754 1.00 96.62 208 THR A O 1
ATOM 1646 N N . GLN A 1 209 ? -14.984 1.432 10.755 1.00 97.31 209 GLN A N 1
ATOM 1647 C CA . GLN A 1 209 ? -13.649 1.801 11.258 1.00 97.31 209 GLN A CA 1
ATOM 1648 C C . GLN A 1 209 ? -13.055 0.717 12.169 1.00 97.31 209 GLN A C 1
ATOM 1650 O O . GLN A 1 209 ? -11.899 0.316 12.004 1.00 97.31 209 GLN A O 1
ATOM 1655 N N . LYS A 1 210 ? -13.859 0.190 13.104 1.00 97.75 210 LYS A N 1
ATOM 1656 C CA . LYS A 1 210 ? -13.443 -0.905 13.992 1.00 97.75 210 LYS A CA 1
ATOM 1657 C C . LYS A 1 210 ? -13.203 -2.211 13.242 1.00 97.75 210 LYS A C 1
ATOM 1659 O O . LYS A 1 210 ? -12.298 -2.951 13.623 1.00 97.75 210 LYS A O 1
ATOM 1664 N N . ASP A 1 211 ? -13.982 -2.499 12.203 1.00 98.38 211 ASP A N 1
ATOM 1665 C CA . ASP A 1 211 ? -13.792 -3.693 11.377 1.00 98.38 211 ASP A CA 1
ATOM 1666 C C . ASP A 1 211 ? -12.455 -3.626 10.611 1.00 98.38 211 ASP A C 1
ATOM 1668 O O . ASP A 1 211 ? -11.704 -4.604 10.627 1.00 98.38 211 ASP A O 1
ATOM 1672 N N . VAL A 1 212 ? -12.073 -2.464 10.064 1.00 98.31 212 VAL A N 1
ATOM 1673 C CA . VAL A 1 212 ? -10.737 -2.261 9.465 1.00 98.31 212 VAL A CA 1
ATOM 1674 C C . VAL A 1 212 ? -9.626 -2.408 10.508 1.00 98.31 212 VAL A C 1
ATOM 1676 O O . VAL A 1 212 ? -8.669 -3.152 10.290 1.00 98.31 212 VAL A O 1
ATOM 1679 N N . ALA A 1 213 ? -9.750 -1.768 11.675 1.00 98.38 213 ALA A N 1
ATOM 1680 C CA . ALA A 1 213 ? -8.759 -1.905 12.746 1.00 98.38 213 ALA A CA 1
ATOM 1681 C C . ALA A 1 213 ? -8.620 -3.363 13.230 1.00 98.38 213 ALA A C 1
ATOM 1683 O O . ALA A 1 213 ? -7.513 -3.817 13.535 1.00 98.38 213 ALA A O 1
ATOM 1684 N N . ARG A 1 214 ? -9.721 -4.129 13.269 1.00 98.69 214 ARG A N 1
ATOM 1685 C CA . ARG A 1 214 ? -9.699 -5.569 13.572 1.00 98.69 214 ARG A CA 1
ATOM 1686 C C . ARG A 1 214 ? -8.937 -6.340 12.500 1.00 98.69 214 ARG A C 1
ATOM 1688 O O . ARG A 1 214 ? -8.105 -7.169 12.855 1.00 98.69 214 ARG A O 1
ATOM 1695 N N . CYS A 1 215 ? -9.170 -6.046 11.225 1.00 98.81 215 CYS A N 1
ATOM 1696 C CA . CYS A 1 215 ? -8.461 -6.674 10.111 1.00 98.81 215 CYS A CA 1
ATOM 1697 C C . CYS A 1 215 ? -6.951 -6.399 10.150 1.00 98.81 215 CYS A C 1
ATOM 1699 O O . CYS A 1 215 ? -6.155 -7.324 9.988 1.00 98.81 215 CYS A O 1
ATOM 1701 N N . VAL A 1 216 ? -6.539 -5.168 10.478 1.00 98.75 216 VAL A N 1
ATOM 1702 C CA . VAL A 1 216 ? -5.121 -4.844 10.720 1.00 98.75 216 VAL A CA 1
ATOM 1703 C C . VAL A 1 216 ? -4.561 -5.677 11.876 1.00 98.75 216 VAL A C 1
ATOM 1705 O O . VAL A 1 216 ? -3.479 -6.245 11.750 1.00 98.75 216 VAL A O 1
ATOM 1708 N N . ASN A 1 217 ? -5.295 -5.805 12.985 1.00 98.69 217 ASN A N 1
ATOM 1709 C CA . ASN A 1 217 ? -4.869 -6.618 14.127 1.00 98.69 217 ASN A CA 1
ATOM 1710 C C . ASN A 1 217 ? -4.740 -8.117 13.777 1.00 98.69 217 ASN A C 1
ATOM 1712 O O . ASN A 1 217 ? -3.816 -8.776 14.255 1.00 98.69 217 ASN A O 1
ATOM 1716 N N . LEU A 1 218 ? -5.621 -8.658 12.926 1.00 98.62 218 LEU A N 1
ATOM 1717 C CA . LEU A 1 218 ? -5.583 -10.064 12.488 1.00 98.62 218 LEU A CA 1
ATOM 1718 C C . LEU A 1 218 ? -4.322 -10.419 11.697 1.00 98.62 218 LEU A C 1
ATOM 1720 O O . LEU A 1 218 ? -3.832 -11.541 11.809 1.00 98.62 218 LEU A O 1
ATOM 1724 N N . LEU A 1 219 ? -3.742 -9.465 10.963 1.00 98.56 219 LEU A N 1
ATOM 1725 C CA . LEU A 1 219 ? -2.452 -9.670 10.292 1.00 98.56 219 LEU A CA 1
ATOM 1726 C C . LEU A 1 219 ? -1.295 -9.907 11.270 1.00 98.56 219 LEU A C 1
ATOM 1728 O O . LEU A 1 219 ? -0.241 -10.393 10.849 1.00 98.56 219 LEU A O 1
ATOM 1732 N N . GLN A 1 220 ? -1.474 -9.544 12.546 1.00 98.44 220 GLN A N 1
ATOM 1733 C CA . GLN A 1 220 ? -0.428 -9.503 13.568 1.00 98.44 220 GLN A CA 1
ATOM 1734 C C . GLN A 1 220 ? 0.857 -8.833 13.048 1.00 98.44 220 GLN A C 1
ATOM 1736 O O . GLN A 1 220 ? 1.926 -9.451 13.058 1.00 98.44 220 GLN A O 1
ATOM 1741 N N . PRO A 1 221 ? 0.774 -7.596 12.523 1.00 98.50 221 PRO A N 1
ATOM 1742 C CA . PRO A 1 221 ? 1.913 -7.000 11.858 1.00 98.50 221 PRO A CA 1
ATOM 1743 C C . PRO A 1 221 ? 2.996 -6.624 12.874 1.00 98.50 221 PRO A C 1
ATOM 1745 O O . PRO A 1 221 ? 2.709 -6.258 14.015 1.00 98.50 221 PRO A O 1
ATOM 1748 N N . VAL A 1 222 ? 4.258 -6.670 12.446 1.00 98.12 222 VAL A N 1
ATOM 1749 C CA . VAL A 1 222 ? 5.395 -6.170 13.240 1.00 98.12 222 VAL A CA 1
ATOM 1750 C C . VAL A 1 222 ? 5.462 -4.642 13.235 1.00 98.12 222 VAL A C 1
ATOM 1752 O O . VAL A 1 222 ? 6.064 -4.033 14.121 1.00 98.12 222 VAL A O 1
ATOM 1755 N N . LEU A 1 223 ? 4.835 -4.029 12.229 1.00 98.44 223 LEU A N 1
ATOM 1756 C CA . LEU A 1 223 ? 4.704 -2.593 12.050 1.00 98.44 223 LEU A CA 1
ATOM 1757 C C . LEU A 1 223 ? 3.419 -2.292 11.276 1.00 98.44 223 LEU A C 1
ATOM 1759 O O . LEU A 1 223 ? 3.187 -2.884 10.222 1.00 98.44 223 LEU A O 1
ATOM 1763 N N . SER A 1 224 ? 2.624 -1.343 11.759 1.00 98.44 224 SER A N 1
ATOM 1764 C CA . SER A 1 224 ? 1.549 -0.722 10.991 1.00 98.44 224 SER A CA 1
ATOM 1765 C C . SER A 1 224 ? 1.881 0.740 10.697 1.00 98.44 224 SER A C 1
ATOM 1767 O O . SER A 1 224 ? 2.294 1.480 11.589 1.00 98.44 224 SER A O 1
ATOM 1769 N N . ILE A 1 225 ? 1.727 1.130 9.434 1.00 98.44 225 ILE A N 1
ATOM 1770 C CA . ILE A 1 225 ? 1.990 2.465 8.900 1.00 98.44 225 ILE A CA 1
ATOM 1771 C C . ILE A 1 225 ? 0.640 3.060 8.521 1.00 98.44 225 ILE A C 1
ATOM 1773 O O . ILE A 1 225 ? -0.004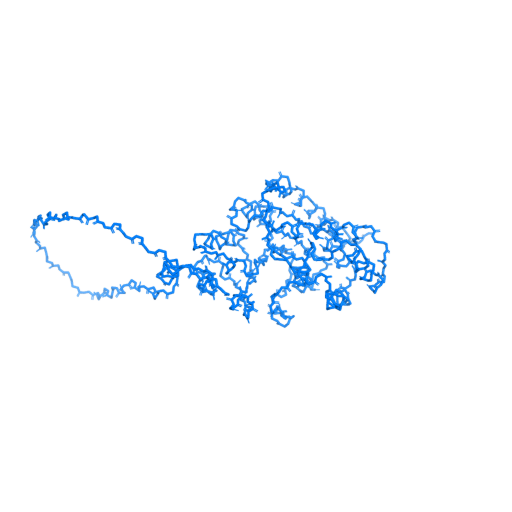 2.587 7.585 1.00 98.44 225 ILE A O 1
ATOM 1777 N N . GLN A 1 226 ? 0.194 4.055 9.275 1.00 97.38 226 GLN A N 1
ATOM 1778 C CA . GLN A 1 226 ? -1.117 4.673 9.088 1.00 97.38 226 GLN A CA 1
ATOM 1779 C C . GLN A 1 226 ? -0.992 6.182 9.164 1.00 97.38 226 GLN A C 1
ATOM 1781 O O . GLN A 1 226 ? -0.046 6.707 9.751 1.00 97.38 226 GLN A O 1
ATOM 1786 N N . THR A 1 227 ? -1.954 6.882 8.599 1.00 96.19 227 THR A N 1
ATOM 1787 C CA . THR A 1 227 ? -1.994 8.340 8.603 1.00 96.19 227 THR A CA 1
ATOM 1788 C C . THR A 1 227 ? -3.355 8.810 9.070 1.00 96.19 227 THR A C 1
ATOM 1790 O O . THR A 1 227 ? -4.362 8.109 8.953 1.00 96.19 227 THR A O 1
ATOM 1793 N 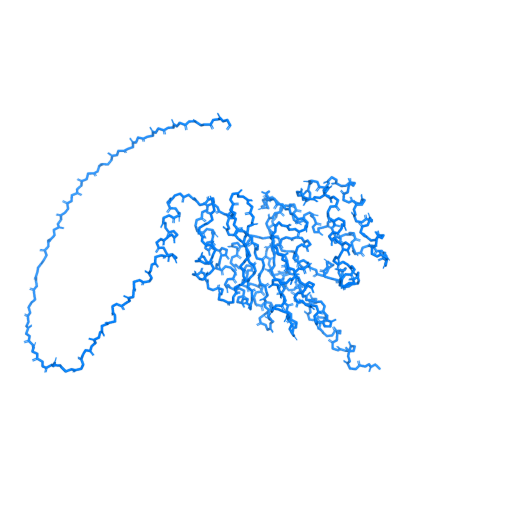N . ASN A 1 228 ? -3.377 9.996 9.665 1.00 92.62 228 ASN A N 1
ATOM 1794 C CA . ASN A 1 228 ? -4.633 10.646 9.993 1.00 92.62 228 ASN A CA 1
ATOM 1795 C C . ASN A 1 228 ? -5.264 11.265 8.729 1.00 92.62 228 ASN A C 1
ATOM 1797 O O . ASN A 1 228 ? -4.760 11.157 7.613 1.00 92.62 228 ASN A O 1
ATOM 1801 N N . LEU A 1 229 ? -6.372 11.965 8.942 1.00 92.12 229 LEU A N 1
ATOM 1802 C CA . LEU A 1 229 ? -6.989 12.832 7.954 1.00 92.12 229 LEU A CA 1
ATOM 1803 C C . LEU A 1 229 ? -7.526 14.056 8.686 1.00 92.12 229 LEU A C 1
ATOM 1805 O O . LEU A 1 229 ? -8.374 13.926 9.570 1.00 92.12 229 LEU A O 1
ATOM 1809 N N . GLN A 1 230 ? -7.021 15.229 8.335 1.00 87.62 230 GLN A N 1
ATOM 1810 C CA . GLN A 1 230 ? -7.442 16.512 8.870 1.00 87.62 230 GLN A CA 1
ATOM 1811 C C . GLN A 1 230 ? -7.858 17.389 7.693 1.00 87.62 230 GLN A C 1
ATOM 1813 O O . GLN A 1 230 ? -7.080 17.603 6.775 1.00 87.62 230 GLN A O 1
ATOM 1818 N N . GLN A 1 231 ? -9.105 17.870 7.699 1.00 84.50 231 GLN A N 1
ATOM 1819 C CA . GLN A 1 231 ? -9.662 18.671 6.595 1.00 84.50 231 GLN A CA 1
ATOM 1820 C C . GLN A 1 231 ? -9.589 17.980 5.216 1.00 84.50 231 GLN A C 1
ATOM 1822 O O . GLN A 1 231 ? -9.503 18.643 4.191 1.00 84.50 231 GLN A O 1
ATOM 1827 N N . GLY A 1 232 ? -9.655 16.645 5.187 1.00 82.88 232 GLY A N 1
ATOM 1828 C CA . GLY A 1 232 ? -9.589 15.870 3.945 1.00 82.88 232 GLY A CA 1
ATOM 1829 C C . GLY A 1 232 ? -8.172 15.550 3.460 1.00 82.88 232 GLY A C 1
ATOM 1830 O O . GLY A 1 232 ? -8.040 14.866 2.451 1.00 82.88 232 GLY A O 1
ATOM 1831 N N . GLU A 1 233 ? -7.129 15.958 4.190 1.00 88.69 233 GLU A N 1
ATOM 1832 C CA . GLU A 1 233 ? -5.729 15.690 3.842 1.00 88.69 233 GLU A CA 1
ATOM 1833 C C . GLU A 1 233 ? -5.001 14.935 4.967 1.00 88.69 233 GLU A C 1
ATOM 1835 O O . GLU A 1 233 ? -5.255 15.187 6.150 1.00 88.69 233 GLU A O 1
ATOM 1840 N N . PRO A 1 234 ? -4.101 13.988 4.651 1.00 93.06 234 PRO A N 1
ATOM 1841 C CA . PRO A 1 234 ? -3.278 13.337 5.663 1.00 93.06 234 PRO A CA 1
ATOM 1842 C C . PRO A 1 234 ? -2.154 14.273 6.124 1.00 93.06 234 PRO A C 1
ATOM 1844 O O . PRO A 1 234 ? -1.329 14.726 5.333 1.00 93.06 234 PRO A O 1
ATOM 1847 N N . THR A 1 235 ? -2.095 14.556 7.426 1.00 93.19 235 THR A N 1
ATOM 1848 C CA . THR A 1 235 ? -1.147 15.527 8.008 1.00 93.19 235 THR A CA 1
ATOM 1849 C C . THR A 1 235 ? -0.135 14.896 8.957 1.00 93.19 235 THR A C 1
ATOM 1851 O O . THR A 1 235 ? 0.929 15.466 9.202 1.00 93.19 235 THR A O 1
ATOM 1854 N N . GLN A 1 236 ? -0.435 13.710 9.482 1.00 94.81 236 GLN A N 1
ATOM 1855 C CA . GLN A 1 236 ? 0.362 13.023 10.484 1.00 94.81 236 GLN A CA 1
ATOM 1856 C C . GLN A 1 236 ? 0.535 11.547 10.134 1.00 94.81 236 GLN A C 1
ATOM 1858 O O . GLN A 1 236 ? -0.430 10.836 9.863 1.00 94.81 236 GLN A O 1
ATOM 1863 N N . LEU A 1 237 ? 1.786 11.093 10.204 1.00 97.06 237 LEU A N 1
ATOM 1864 C CA . LEU A 1 237 ? 2.187 9.696 10.089 1.00 97.06 237 LEU A CA 1
ATOM 1865 C C . LEU A 1 237 ? 2.246 9.029 11.468 1.00 97.06 237 LEU A C 1
ATOM 1867 O O . LEU A 1 237 ? 2.832 9.563 12.412 1.00 97.06 237 LEU A O 1
ATOM 1871 N N . HIS A 1 238 ? 1.701 7.821 11.556 1.00 97.38 238 HIS A N 1
ATOM 1872 C CA . HIS A 1 238 ? 1.702 6.966 12.734 1.00 97.38 238 HIS A CA 1
ATOM 1873 C C . HIS A 1 238 ? 2.370 5.626 12.408 1.00 97.38 238 HIS A C 1
ATOM 1875 O O . HIS A 1 238 ? 1.911 4.865 11.558 1.00 97.38 238 HIS A O 1
ATOM 1881 N N . LEU A 1 239 ? 3.459 5.334 13.122 1.00 97.50 239 LEU A N 1
ATOM 1882 C CA . LEU A 1 239 ? 4.203 4.077 13.034 1.00 97.50 239 LEU A CA 1
ATOM 1883 C C . LEU A 1 239 ? 3.942 3.270 14.309 1.00 97.50 239 LEU A C 1
ATOM 1885 O O . LEU A 1 239 ? 4.413 3.632 15.388 1.00 97.50 239 LEU A O 1
ATOM 1889 N N . MET A 1 240 ? 3.158 2.199 14.198 1.00 97.31 240 MET A N 1
ATOM 1890 C CA . MET A 1 240 ? 2.609 1.463 15.340 1.00 97.31 240 MET A CA 1
ATOM 1891 C C . MET A 1 240 ? 3.170 0.044 15.433 1.00 97.31 240 MET A C 1
ATOM 1893 O O . MET A 1 240 ? 3.186 -0.701 14.457 1.00 97.31 240 MET A O 1
ATOM 1897 N N . LYS A 1 241 ? 3.610 -0.341 16.637 1.00 96.88 241 LYS A N 1
ATOM 1898 C CA . LYS A 1 241 ? 4.000 -1.726 16.970 1.00 96.88 241 LYS A CA 1
ATOM 1899 C C . LYS A 1 241 ? 2.933 -2.460 17.787 1.00 96.88 241 LYS A C 1
ATOM 1901 O O . LYS A 1 241 ? 2.839 -3.678 17.703 1.00 96.88 241 LYS A O 1
ATOM 1906 N N . ASP A 1 242 ? 2.143 -1.728 18.577 1.00 97.62 242 ASP A N 1
ATOM 1907 C CA . ASP A 1 242 ? 0.927 -2.254 19.203 1.00 97.62 242 ASP A CA 1
ATOM 1908 C C . ASP A 1 242 ? -0.239 -2.042 18.239 1.00 97.62 242 ASP A C 1
ATOM 1910 O O . ASP A 1 242 ? -0.731 -0.924 18.072 1.00 97.62 242 ASP A O 1
ATOM 1914 N N . ASN A 1 243 ? -0.642 -3.139 17.604 1.00 96.88 243 ASN A N 1
ATOM 1915 C CA . ASN A 1 243 ? -1.673 -3.174 16.575 1.00 96.88 243 ASN A CA 1
ATOM 1916 C C . ASN A 1 243 ? -3.026 -3.644 17.118 1.00 96.88 243 ASN A C 1
ATOM 1918 O O . ASN A 1 243 ? -3.906 -4.012 16.342 1.00 96.88 243 ASN A O 1
ATOM 1922 N N . SER A 1 244 ? -3.215 -3.634 18.443 1.00 98.12 244 SER A N 1
ATOM 1923 C CA . SER A 1 244 ? -4.532 -3.883 19.019 1.00 98.12 244 SER A CA 1
ATOM 1924 C C . SER A 1 244 ? -5.532 -2.839 18.519 1.00 98.12 244 SER A C 1
ATOM 1926 O O . SER A 1 244 ? -5.196 -1.665 18.355 1.00 98.12 244 SER A O 1
ATOM 1928 N N . VAL A 1 245 ? -6.794 -3.245 18.335 1.00 97.88 245 VAL A N 1
ATOM 1929 C CA . VAL A 1 245 ? -7.873 -2.338 17.896 1.00 97.88 245 VAL A CA 1
ATOM 1930 C C . VAL A 1 245 ? -7.906 -1.075 18.757 1.00 97.88 245 VAL A C 1
ATOM 1932 O O . VAL A 1 245 ? -7.967 0.031 18.236 1.00 97.88 245 VAL A O 1
ATOM 1935 N N . ARG A 1 246 ? -7.782 -1.224 20.082 1.00 96.94 246 ARG A N 1
ATOM 1936 C CA . ARG A 1 246 ? -7.762 -0.086 21.006 1.00 96.94 246 ARG A CA 1
ATOM 1937 C C . ARG A 1 246 ? -6.578 0.851 20.761 1.00 96.94 246 ARG A C 1
ATOM 1939 O O . ARG A 1 246 ? -6.777 2.059 20.806 1.00 96.94 246 ARG A O 1
ATOM 1946 N N . SER A 1 247 ? -5.376 0.314 20.539 1.00 97.44 247 SER A N 1
ATOM 1947 C CA . SER A 1 247 ? -4.174 1.110 20.262 1.00 97.44 247 SER A CA 1
ATOM 1948 C C . SER A 1 247 ? -4.303 1.877 18.947 1.00 97.44 247 SER A C 1
ATOM 1950 O O . SER A 1 247 ? -4.081 3.088 18.935 1.00 97.44 247 SER A O 1
ATOM 1952 N N . ILE A 1 248 ? -4.743 1.204 17.876 1.00 97.69 248 ILE A N 1
ATOM 1953 C CA . ILE A 1 248 ? -4.946 1.809 16.551 1.00 97.69 248 ILE A CA 1
ATOM 1954 C C . ILE A 1 248 ? -5.965 2.942 16.645 1.00 97.69 248 ILE A C 1
ATOM 1956 O O . ILE A 1 248 ? -5.636 4.089 16.350 1.00 97.69 248 ILE A O 1
ATOM 1960 N N . MET A 1 249 ? -7.175 2.638 17.127 1.00 97.44 249 MET A N 1
ATOM 1961 C CA . MET A 1 249 ? -8.255 3.620 17.213 1.00 97.44 249 MET A CA 1
ATOM 1962 C C . MET A 1 249 ? -7.828 4.805 18.082 1.00 97.44 249 MET A C 1
ATOM 1964 O O . MET A 1 249 ? -7.906 5.947 17.649 1.00 97.44 249 MET A O 1
ATOM 1968 N N . ARG A 1 250 ? -7.263 4.564 19.272 1.00 96.56 250 ARG A N 1
ATOM 1969 C CA . ARG A 1 250 ? -6.808 5.647 20.157 1.00 96.56 250 ARG A CA 1
ATOM 1970 C C . ARG A 1 250 ? -5.705 6.513 19.541 1.00 96.56 250 ARG A C 1
ATOM 1972 O O . ARG A 1 250 ? -5.699 7.715 19.785 1.00 96.56 250 ARG A O 1
ATOM 1979 N N . THR A 1 251 ? -4.761 5.913 18.817 1.00 96.12 251 THR A N 1
ATOM 1980 C CA . THR A 1 251 ? -3.629 6.629 18.208 1.00 96.12 251 THR A CA 1
ATOM 1981 C C . THR A 1 251 ? -4.079 7.547 17.078 1.00 96.12 251 THR A C 1
ATOM 1983 O O . THR A 1 251 ? -3.581 8.666 16.983 1.00 96.12 251 THR A O 1
ATOM 1986 N N . LEU A 1 252 ? -5.007 7.080 16.242 1.00 95.12 252 LEU A N 1
ATOM 1987 C CA . LEU A 1 252 ? -5.514 7.852 15.110 1.00 95.12 252 LEU A CA 1
ATOM 1988 C C . LEU A 1 252 ? -6.538 8.914 15.533 1.00 95.12 252 LEU A C 1
ATOM 1990 O O . LEU A 1 252 ? -6.575 10.005 14.967 1.00 95.12 252 LEU A O 1
ATOM 1994 N N . GLY A 1 253 ? -7.320 8.622 16.576 1.00 93.94 253 GLY A N 1
ATOM 1995 C CA . GLY A 1 253 ? -8.441 9.462 16.978 1.00 93.94 253 GLY A CA 1
ATOM 1996 C C . GLY A 1 253 ? -9.678 9.234 16.100 1.00 93.94 253 GLY A C 1
ATOM 1997 O O . GLY A 1 253 ? -9.699 8.321 15.271 1.00 93.94 253 GLY A O 1
ATOM 1998 N N . PRO A 1 254 ? -10.756 10.003 16.328 1.00 92.56 254 PRO A N 1
ATOM 1999 C CA . PRO A 1 254 ? -11.949 9.902 15.505 1.00 92.56 254 PRO A CA 1
ATOM 2000 C C . PRO A 1 254 ? -11.658 10.446 14.101 1.00 92.56 254 PRO A C 1
ATOM 2002 O O . PRO A 1 254 ? -11.088 11.528 13.947 1.00 92.56 254 PRO A O 1
ATOM 2005 N N . GLY A 1 255 ? -12.081 9.708 13.073 1.00 89.94 255 GLY A N 1
ATOM 2006 C CA . GLY A 1 255 ? -12.010 10.191 11.694 1.00 89.94 255 GLY A CA 1
ATOM 2007 C C . GLY A 1 255 ? -12.875 11.446 11.486 1.00 89.94 255 GLY A C 1
ATOM 2008 O O . GLY A 1 255 ? -13.935 11.562 12.105 1.00 89.94 255 GLY A O 1
ATOM 2009 N N . PRO A 1 256 ? -12.484 12.369 10.586 1.00 91.88 256 PRO A N 1
ATOM 2010 C CA . PRO A 1 256 ? -13.178 13.646 10.385 1.00 91.88 256 PRO A CA 1
ATOM 2011 C C . PRO A 1 256 ? -14.584 13.498 9.787 1.00 91.88 256 PRO A C 1
ATOM 2013 O O . PRO A 1 256 ? -15.343 14.463 9.763 1.00 91.88 256 PRO A O 1
ATOM 2016 N N . PHE A 1 257 ? -14.923 12.311 9.280 1.00 92.06 257 PHE A N 1
ATOM 2017 C CA . PHE A 1 257 ? -16.210 12.022 8.656 1.00 92.06 257 PHE A CA 1
ATOM 2018 C C . PHE A 1 257 ? -17.169 11.217 9.542 1.00 92.06 257 PHE A C 1
ATOM 2020 O O . PHE A 1 257 ? -18.260 10.867 9.081 1.00 92.06 257 PHE A O 1
ATOM 2027 N N . LEU A 1 258 ? -16.776 10.905 10.784 1.00 93.38 258 LEU A N 1
ATOM 2028 C CA . LEU A 1 258 ? -17.671 10.269 11.746 1.00 93.38 258 LEU A CA 1
ATOM 2029 C C . LEU A 1 258 ? -18.825 11.206 12.098 1.00 93.38 258 LEU A C 1
ATOM 2031 O O . LEU A 1 258 ? -18.644 12.401 12.309 1.00 93.38 258 LEU A O 1
ATOM 2035 N N . LYS A 1 259 ? -20.024 10.637 12.197 1.00 92.88 259 LYS A N 1
ATOM 2036 C CA . LYS A 1 259 ? -21.212 11.359 12.666 1.00 92.88 259 LYS A CA 1
ATOM 2037 C C . LYS A 1 259 ? -21.118 11.606 14.171 1.00 92.88 259 LYS A C 1
ATOM 2039 O O . LYS A 1 259 ? -20.587 10.762 14.886 1.00 92.88 259 LYS A O 1
ATOM 2044 N N . ASP A 1 260 ? -21.745 12.673 14.665 1.00 94.19 260 ASP A N 1
ATOM 2045 C CA . ASP A 1 260 ? -21.704 13.080 16.081 1.00 94.19 260 ASP A CA 1
ATOM 2046 C C . ASP A 1 260 ? -21.957 11.931 17.073 1.00 94.19 260 ASP A C 1
ATOM 2048 O O . ASP A 1 260 ? -21.245 11.785 18.064 1.00 94.19 260 ASP A O 1
ATOM 2052 N N . ILE A 1 261 ? -22.949 11.072 16.801 1.00 95.44 261 ILE A N 1
ATOM 2053 C CA . ILE A 1 261 ? -23.270 9.932 17.676 1.00 95.44 261 ILE A CA 1
ATOM 2054 C C . ILE A 1 261 ? -22.134 8.903 17.745 1.00 95.44 261 ILE A C 1
ATOM 2056 O O . ILE A 1 261 ? -21.834 8.377 18.816 1.00 95.44 261 ILE A O 1
ATOM 2060 N N . ASP A 1 262 ? -21.479 8.653 16.615 1.00 96.69 262 ASP A N 1
ATOM 2061 C CA . ASP A 1 262 ? -20.355 7.731 16.502 1.00 96.69 262 ASP A CA 1
ATOM 2062 C C . ASP A 1 262 ? -19.076 8.353 17.065 1.00 96.69 262 ASP A C 1
ATOM 2064 O O . ASP A 1 262 ? -18.272 7.650 17.671 1.00 96.69 262 ASP A O 1
ATOM 2068 N N . GLN A 1 263 ? -18.910 9.671 16.942 1.00 94.44 263 GLN A N 1
ATOM 2069 C CA . GLN A 1 263 ? -17.819 10.400 17.578 1.00 94.44 263 GLN A CA 1
ATOM 2070 C C . GLN A 1 263 ? -17.922 10.333 19.109 1.00 94.44 263 GLN A C 1
ATOM 2072 O O . GLN A 1 263 ? -16.946 9.991 19.773 1.00 94.44 263 GLN A O 1
ATOM 2077 N N . LEU A 1 264 ? -19.109 10.563 19.679 1.00 95.06 264 LEU A N 1
ATOM 2078 C CA . LEU A 1 264 ? -19.337 10.417 21.122 1.00 95.06 264 LEU A CA 1
ATOM 2079 C C . LEU A 1 264 ? -19.091 8.976 21.596 1.00 95.06 264 LEU A C 1
ATOM 2081 O O . LEU A 1 264 ? -18.475 8.756 22.642 1.00 95.06 264 LEU A O 1
ATOM 2085 N N . ALA A 1 265 ? -19.543 7.984 20.821 1.00 96.25 265 ALA A N 1
ATOM 2086 C CA . ALA A 1 265 ? -19.281 6.577 21.114 1.00 96.25 265 ALA A CA 1
ATOM 2087 C C . ALA A 1 265 ? -17.777 6.257 21.066 1.00 96.25 265 ALA A C 1
ATOM 2089 O O . ALA A 1 265 ? -17.263 5.578 21.956 1.00 96.25 265 ALA A O 1
ATOM 2090 N N 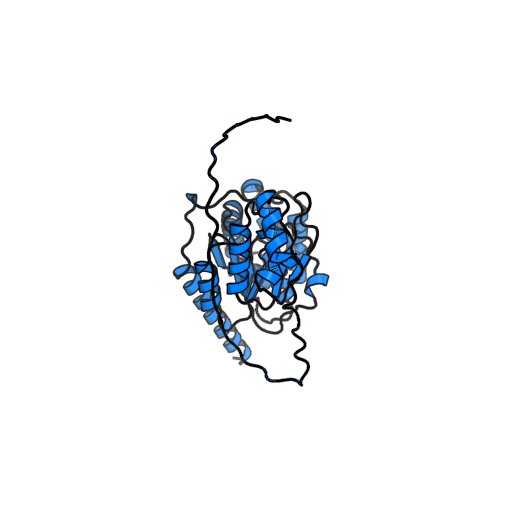. PHE A 1 266 ? -17.063 6.790 20.073 1.00 96.88 266 PHE A N 1
ATOM 2091 C CA . PHE A 1 266 ? -15.616 6.657 19.945 1.00 96.88 266 PHE A CA 1
ATOM 2092 C C . PHE A 1 266 ? -14.897 7.240 21.168 1.00 96.88 266 PHE A C 1
ATOM 2094 O O . PHE A 1 266 ? -14.037 6.580 21.757 1.00 96.88 266 PHE A O 1
ATOM 2101 N N . GLU A 1 267 ? -15.250 8.462 21.572 1.00 95.31 267 GLU A N 1
ATOM 2102 C CA . GLU A 1 267 ? -14.648 9.141 22.722 1.00 95.31 267 GLU A CA 1
ATOM 2103 C C . GLU A 1 267 ? -14.838 8.326 24.008 1.00 95.31 267 GLU A C 1
ATOM 2105 O O . GLU A 1 267 ? -13.876 8.108 24.753 1.00 95.31 267 GLU A O 1
ATOM 2110 N N . GLY A 1 268 ? -16.047 7.801 24.227 1.00 95.06 268 GLY A N 1
ATOM 2111 C CA . GLY A 1 268 ? -16.363 6.940 25.366 1.00 95.06 268 GLY A CA 1
ATOM 2112 C C . GLY A 1 268 ? -15.621 5.598 25.363 1.00 95.06 268 GLY A C 1
ATOM 2113 O O . GLY A 1 268 ? -15.213 5.125 26.424 1.00 95.06 268 GLY A O 1
ATOM 2114 N N . GLU A 1 269 ? -15.423 4.982 24.194 1.00 95.81 269 GLU A N 1
ATOM 2115 C CA . GLU A 1 269 ? -14.797 3.656 24.063 1.00 95.81 269 GLU A CA 1
ATOM 2116 C C . GLU A 1 269 ? -13.256 3.722 24.117 1.00 95.81 269 GLU A C 1
ATOM 2118 O O . GLU A 1 269 ? -12.613 2.910 24.793 1.00 95.81 269 GLU A O 1
ATOM 2123 N N . PHE A 1 270 ? -12.642 4.694 23.433 1.00 95.94 270 PHE A N 1
ATOM 2124 C CA . PHE A 1 270 ? -11.197 4.695 23.167 1.00 95.94 270 PHE A CA 1
ATOM 2125 C C . PHE A 1 270 ? -10.408 5.787 23.892 1.00 95.94 270 PHE A C 1
ATOM 2127 O O . PHE A 1 270 ? -9.233 5.561 24.210 1.00 95.94 270 PHE A O 1
ATOM 2134 N N . LEU A 1 271 ? -11.022 6.942 24.166 1.00 93.19 271 LEU A N 1
ATOM 2135 C CA . LEU A 1 271 ? -10.336 8.101 24.753 1.00 93.19 271 LEU A CA 1
ATOM 2136 C C . LEU A 1 271 ? -10.636 8.296 26.238 1.00 93.19 271 LEU A C 1
ATOM 2138 O O . LEU A 1 271 ? -9.813 8.890 26.941 1.00 93.19 271 LEU A O 1
ATOM 2142 N N . ALA A 1 272 ? -11.763 7.772 26.727 1.00 86.88 272 ALA A N 1
ATOM 2143 C CA . ALA A 1 272 ? -12.096 7.818 28.139 1.00 86.88 272 ALA A CA 1
ATOM 2144 C C . ALA A 1 272 ? -10.925 7.263 28.976 1.00 86.88 272 ALA A C 1
ATOM 2146 O O . ALA A 1 272 ? -10.383 6.193 28.652 1.00 86.88 272 ALA A O 1
ATOM 2147 N N . PRO A 1 273 ? -10.516 7.964 30.055 1.00 77.75 273 PRO A N 1
ATOM 2148 C CA . PRO A 1 273 ? -9.561 7.417 31.003 1.00 77.75 273 PRO A CA 1
ATOM 2149 C C . PRO A 1 273 ? -10.067 6.037 31.396 1.00 77.75 273 PRO A C 1
ATOM 2151 O O . PRO A 1 273 ? -11.235 5.904 31.767 1.00 77.75 273 PRO A O 1
ATOM 2154 N N . SER A 1 274 ? -9.225 5.004 31.286 1.00 65.00 274 SER A N 1
ATOM 2155 C CA . SER A 1 274 ? -9.593 3.712 31.852 1.00 65.00 274 SER A CA 1
ATOM 2156 C C . SER A 1 274 ? -9.983 4.000 33.290 1.00 65.00 274 SER A C 1
ATOM 2158 O O . SER A 1 274 ? -9.131 4.499 34.032 1.00 65.00 274 SER A O 1
ATOM 2160 N N . LEU A 1 275 ? -11.248 3.765 33.657 1.00 53.69 275 LEU A N 1
ATOM 2161 C CA . LEU A 1 275 ? -11.642 3.726 35.054 1.00 53.69 275 LEU A CA 1
ATOM 2162 C C . LEU A 1 275 ? -10.672 2.730 35.662 1.00 53.69 275 LEU A C 1
ATOM 2164 O O . LEU A 1 275 ? -10.760 1.531 35.391 1.00 53.69 275 LEU A O 1
ATOM 2168 N N . SER A 1 276 ? -9.656 3.242 36.355 1.00 47.19 276 SER A N 1
ATOM 2169 C CA . SER A 1 276 ? -8.768 2.399 37.112 1.00 47.19 276 SER A CA 1
ATOM 2170 C C . SER A 1 276 ? -9.724 1.625 37.993 1.00 47.19 276 SER A C 1
ATOM 2172 O O . SER A 1 276 ? -10.518 2.218 38.730 1.00 47.19 276 SER A O 1
ATOM 2174 N N . ALA A 1 277 ? -9.738 0.300 37.825 1.00 43.91 277 ALA A N 1
ATOM 2175 C CA . ALA A 1 277 ? -10.290 -0.569 38.838 1.00 43.91 277 ALA A CA 1
ATOM 2176 C C . ALA A 1 277 ? -9.726 -0.001 40.130 1.00 43.91 277 ALA A C 1
ATOM 2178 O O . ALA A 1 277 ? -8.498 0.067 40.255 1.00 43.91 277 ALA A O 1
ATOM 2179 N N . SER A 1 278 ? -10.601 0.569 40.971 1.00 41.34 278 SER A N 1
ATOM 2180 C CA . SER A 1 278 ? -10.191 1.147 42.241 1.00 41.34 278 SER A CA 1
ATOM 2181 C C . SER A 1 278 ? -9.252 0.125 42.828 1.00 41.34 278 SER A C 1
ATOM 2183 O O . SER A 1 278 ? -9.663 -1.017 43.037 1.00 41.34 278 SER A O 1
ATOM 2185 N N . ALA A 1 279 ? -7.974 0.492 42.943 1.00 39.62 279 ALA A N 1
ATOM 2186 C CA . ALA A 1 279 ? -7.007 -0.341 43.606 1.00 39.62 279 ALA A CA 1
ATOM 2187 C C . ALA A 1 279 ? -7.577 -0.462 45.007 1.00 39.62 279 ALA A C 1
ATOM 2189 O O . ALA A 1 279 ? -7.496 0.466 45.813 1.00 39.62 279 ALA A O 1
ATOM 2190 N N . MET A 1 280 ? -8.292 -1.559 45.240 1.00 39.31 280 MET A N 1
ATOM 2191 C CA . MET A 1 280 ? -8.774 -1.920 46.542 1.00 39.31 280 MET A CA 1
ATOM 2192 C C . MET A 1 280 ? -7.480 -2.228 47.270 1.00 39.31 280 MET A C 1
ATOM 2194 O O . MET A 1 280 ? -6.915 -3.313 47.154 1.00 39.31 280 MET A O 1
ATOM 2198 N N . VAL A 1 281 ? -6.936 -1.199 47.916 1.00 36.53 281 VAL A N 1
ATOM 2199 C CA . VAL A 1 281 ? -5.878 -1.337 48.896 1.00 36.53 281 VAL A CA 1
ATOM 2200 C C . VAL A 1 281 ? -6.525 -2.149 50.004 1.00 36.53 281 VAL A C 1
ATOM 2202 O O . VAL A 1 281 ? -7.139 -1.611 50.925 1.00 36.53 281 VAL A O 1
ATOM 2205 N N . ILE A 1 282 ? -6.454 -3.470 49.870 1.00 37.84 282 ILE A N 1
ATOM 2206 C CA . ILE A 1 282 ? -6.723 -4.385 50.962 1.00 37.84 282 ILE A CA 1
ATOM 2207 C C . ILE A 1 282 ? -5.587 -4.124 51.941 1.00 37.84 282 ILE A C 1
ATOM 2209 O O . ILE A 1 282 ? -4.476 -4.633 51.792 1.00 37.84 282 ILE A O 1
ATOM 2213 N N . LYS A 1 283 ? -5.850 -3.255 52.920 1.00 35.41 283 LYS A N 1
ATOM 2214 C CA . LYS A 1 283 ? -5.012 -3.161 54.109 1.00 35.41 283 LYS A CA 1
ATOM 2215 C C . LYS A 1 283 ? -5.053 -4.539 54.777 1.00 35.41 283 LYS A C 1
ATOM 2217 O O . LYS A 1 283 ? -6.148 -5.012 55.092 1.00 35.41 283 LYS A O 1
ATOM 2222 N N . PRO A 1 284 ? -3.910 -5.203 54.993 1.00 34.94 284 PRO A N 1
ATOM 2223 C CA . PRO A 1 284 ? -3.901 -6.441 55.744 1.00 34.94 284 PRO A CA 1
ATOM 2224 C C . PRO A 1 284 ? -4.204 -6.104 57.205 1.00 34.94 284 PRO A C 1
ATOM 2226 O O . PRO A 1 284 ? -3.467 -5.356 57.843 1.00 34.94 284 PRO A O 1
ATOM 2229 N N . GLY A 1 285 ? -5.302 -6.652 57.722 1.00 40.81 285 GLY A N 1
ATOM 2230 C CA . GLY A 1 285 ? -5.589 -6.656 59.155 1.00 40.81 285 GLY A CA 1
ATOM 2231 C C . GLY A 1 285 ? -6.929 -6.040 59.531 1.00 40.81 285 GLY A C 1
ATOM 2232 O O . GLY A 1 285 ? -6.991 -4.901 59.982 1.00 40.81 285 GLY A O 1
ATOM 2233 N N . SER A 1 286 ? -8.003 -6.814 59.391 1.00 31.72 286 SER A N 1
ATOM 2234 C CA . SER A 1 286 ? -8.981 -7.059 60.465 1.00 31.72 286 SER A CA 1
ATOM 2235 C C . SER A 1 286 ? -10.150 -7.885 59.924 1.00 31.72 286 SER A C 1
ATOM 2237 O O . SER A 1 286 ? -10.905 -7.476 59.051 1.00 31.72 286 SER A O 1
ATOM 2239 N N . VAL A 1 287 ? -10.275 -9.086 60.463 1.00 34.00 287 VAL A N 1
ATOM 2240 C CA . VAL A 1 287 ? -11.437 -9.985 60.408 1.00 34.00 287 VAL A CA 1
ATOM 2241 C C . VAL A 1 287 ? -11.693 -10.352 61.886 1.00 34.00 287 VAL A C 1
ATOM 2243 O O . VAL A 1 287 ? -10.710 -10.312 62.636 1.00 34.00 287 VAL A O 1
ATOM 2246 N N . PRO A 1 288 ? -12.892 -10.760 62.366 1.00 41.19 288 PRO A N 1
ATOM 2247 C CA . PRO A 1 288 ? -14.204 -10.942 61.717 1.00 41.19 288 PRO A CA 1
ATOM 2248 C C . PRO A 1 288 ? -15.394 -10.300 62.471 1.00 41.19 288 PRO A C 1
ATOM 2250 O O . PRO A 1 288 ? -15.332 -10.024 63.664 1.00 41.19 288 PRO A O 1
ATOM 2253 N N . GLY A 1 289 ? -16.553 -10.251 61.809 1.00 27.33 289 GLY A N 1
ATOM 2254 C CA . GLY A 1 289 ? -17.850 -10.191 62.486 1.00 27.33 289 GLY A CA 1
ATOM 2255 C C . GLY A 1 289 ? -18.997 -10.577 61.554 1.00 27.33 289 GLY A C 1
ATOM 2256 O O . GLY A 1 289 ? -19.395 -9.786 60.709 1.00 27.33 289 GLY A O 1
ATOM 2257 N N . MET A 1 290 ? -19.503 -11.805 61.698 1.00 29.11 290 MET A N 1
ATOM 2258 C CA . MET A 1 290 ? -20.787 -12.259 61.141 1.00 29.11 290 MET A CA 1
ATOM 2259 C C . MET A 1 290 ? -21.937 -11.321 61.563 1.00 29.11 290 MET A C 1
ATOM 2261 O O . MET A 1 290 ? -21.904 -10.820 62.683 1.00 29.11 290 MET A O 1
ATOM 2265 N N . TRP A 1 291 ? -22.984 -11.190 60.738 1.00 27.31 291 TRP A N 1
ATOM 2266 C CA . TRP A 1 291 ? -24.392 -11.536 61.037 1.00 27.31 291 TRP A CA 1
ATOM 2267 C C . TRP A 1 291 ? -25.334 -11.121 59.877 1.00 27.31 291 TRP A C 1
ATOM 2269 O O . TRP A 1 291 ? -24.963 -10.377 58.979 1.00 27.31 291 TRP A O 1
ATOM 2279 N N . PHE A 1 292 ? -26.516 -11.736 59.892 1.00 26.62 292 PHE A N 1
ATOM 2280 C CA . PHE A 1 292 ? -27.525 -11.981 58.850 1.00 26.62 292 PHE A CA 1
ATOM 2281 C C . PHE A 1 292 ? -28.367 -10.791 58.316 1.00 26.62 292 PHE A C 1
ATOM 2283 O O . PHE A 1 292 ? -28.404 -9.729 58.923 1.00 26.62 292 PHE A O 1
ATOM 2290 N N . ALA A 1 293 ? -29.186 -11.131 57.292 1.00 26.02 293 ALA A N 1
ATOM 2291 C CA . ALA A 1 293 ? -30.534 -10.620 56.927 1.00 26.02 293 ALA A CA 1
ATOM 2292 C C . ALA A 1 293 ? -30.583 -9.514 55.841 1.00 26.02 293 ALA A C 1
ATOM 2294 O O . ALA A 1 293 ? -30.004 -8.453 56.004 1.00 26.02 293 ALA A O 1
ATOM 2295 N N . GLN A 1 294 ? -31.070 -9.787 54.618 1.00 24.42 294 GLN A N 1
ATOM 2296 C CA . GLN A 1 294 ? -32.459 -9.966 54.114 1.00 24.42 294 GLN A CA 1
ATOM 2297 C C . GLN A 1 294 ? -33.158 -8.666 53.663 1.00 24.42 294 GLN A C 1
ATOM 2299 O O . GLN A 1 294 ? -33.283 -7.739 54.450 1.00 24.42 294 GLN A O 1
ATOM 2304 N N . SER A 1 295 ? -33.767 -8.748 52.460 1.00 26.14 295 SER A N 1
ATOM 2305 C CA . SER A 1 295 ? -34.939 -7.989 51.954 1.00 26.14 295 SER A CA 1
ATOM 2306 C C . SER A 1 295 ? -34.782 -6.471 51.723 1.00 26.14 295 SER A C 1
ATOM 2308 O O . SER A 1 295 ? -34.042 -5.815 52.428 1.00 26.14 295 SER A O 1
ATOM 2310 N N . LEU A 1 296 ? -35.443 -5.791 50.774 1.00 28.12 296 LEU A N 1
ATOM 2311 C CA . LEU A 1 296 ? -36.669 -6.056 50.008 1.00 28.12 296 LEU A CA 1
ATOM 2312 C C . LEU A 1 296 ? -36.735 -5.167 48.736 1.00 28.12 296 LEU A C 1
ATOM 2314 O O . LEU A 1 296 ? -36.099 -4.125 48.645 1.00 28.12 296 LEU A O 1
ATOM 2318 N N . LYS A 1 297 ? -37.581 -5.633 47.811 1.00 28.95 297 LYS A N 1
ATOM 2319 C CA . LYS A 1 297 ? -38.159 -5.074 46.568 1.00 28.95 297 LYS A CA 1
ATOM 2320 C C . LYS A 1 297 ? -38.621 -3.595 46.534 1.00 28.95 297 LYS A C 1
ATOM 2322 O O . LYS A 1 297 ? -38.974 -3.032 47.563 1.00 28.95 297 LYS A O 1
ATOM 2327 N N . LYS A 1 298 ? -38.901 -3.194 45.272 1.00 29.50 298 LYS A N 1
ATOM 2328 C CA . LYS A 1 298 ? -39.690 -2.077 44.676 1.00 29.50 298 LYS A CA 1
ATOM 2329 C C . LYS A 1 298 ? -38.804 -0.930 44.170 1.00 29.50 298 LYS A C 1
ATOM 2331 O O . LYS A 1 298 ? -37.881 -0.546 44.860 1.00 29.50 298 LYS A O 1
ATOM 2336 N N . GLU A 1 299 ? -38.960 -0.443 42.937 1.00 31.61 299 GLU A N 1
ATOM 2337 C CA . GLU A 1 299 ? -40.203 0.074 42.343 1.00 31.61 299 GLU A CA 1
ATOM 2338 C C . GLU A 1 299 ? -40.400 -0.234 40.840 1.00 31.61 299 GLU A C 1
ATOM 2340 O O . GLU A 1 299 ? -39.465 -0.237 40.042 1.00 31.61 299 GLU A O 1
ATOM 2345 N N . GLU A 1 300 ? -41.670 -0.463 40.486 1.00 29.91 300 GLU A N 1
ATOM 2346 C CA . GLU A 1 300 ? -42.287 -0.212 39.173 1.00 29.91 300 GLU A CA 1
ATOM 2347 C C . GLU A 1 300 ? -42.298 1.317 38.957 1.00 29.91 300 GLU A C 1
ATOM 2349 O O . GLU A 1 300 ? -42.557 2.058 39.895 1.00 29.91 300 GLU A O 1
ATOM 2354 N N . GLY A 1 301 ? -41.950 1.888 37.808 1.00 28.11 301 GLY A N 1
ATOM 2355 C CA . GLY A 1 301 ? -42.688 1.805 36.554 1.00 28.11 301 GLY A CA 1
ATOM 2356 C C . GLY A 1 301 ? -43.224 3.199 36.206 1.00 28.11 301 GLY A C 1
ATOM 2357 O O . GLY A 1 301 ? -44.072 3.719 36.919 1.00 28.11 301 GLY A O 1
ATOM 2358 N N . VAL A 1 302 ? -42.766 3.801 35.103 1.00 32.31 302 VAL A N 1
ATOM 2359 C CA . VAL A 1 302 ? -43.433 4.954 34.472 1.00 32.31 302 VAL A CA 1
ATOM 2360 C C . VAL A 1 302 ? -43.367 4.796 32.953 1.00 32.31 302 VAL A C 1
ATOM 2362 O O . VAL A 1 302 ? -42.295 4.690 32.362 1.00 32.31 302 VAL A O 1
ATOM 2365 N N . LYS A 1 303 ? -44.559 4.745 32.352 1.00 31.98 303 LYS A N 1
ATOM 2366 C CA . LYS A 1 303 ? -44.852 4.897 30.922 1.00 31.98 303 LYS A CA 1
ATOM 2367 C C . LYS A 1 303 ? -44.832 6.380 30.532 1.00 31.98 303 LYS A C 1
ATOM 2369 O O . LYS A 1 303 ? -45.308 7.187 31.321 1.00 31.98 303 LYS A O 1
ATOM 2374 N N . ALA A 1 304 ? -44.432 6.675 29.294 1.00 31.78 304 ALA A N 1
ATOM 2375 C CA . ALA A 1 304 ? -45.064 7.620 28.348 1.00 31.78 304 ALA A CA 1
ATOM 2376 C C . ALA A 1 304 ? -44.138 7.727 27.115 1.00 31.78 304 ALA A C 1
ATOM 2378 O O . ALA A 1 304 ? -42.948 7.975 27.265 1.00 31.78 304 ALA A O 1
ATOM 2379 N N . GLU A 1 305 ? -44.556 7.250 25.939 1.00 29.59 305 GLU A N 1
ATOM 2380 C CA . GLU A 1 305 ? -45.258 8.037 24.899 1.00 29.59 305 GLU A CA 1
ATOM 2381 C C . GLU A 1 305 ? -44.343 9.091 24.246 1.00 29.59 305 GLU A C 1
ATOM 2383 O O . GLU A 1 305 ? -43.946 10.070 24.860 1.00 29.59 305 GLU A O 1
ATOM 2388 N N . THR A 1 306 ? -43.770 8.757 23.083 1.00 29.20 306 THR A N 1
ATOM 2389 C CA . THR A 1 306 ? -44.200 9.173 21.724 1.00 29.20 306 THR A CA 1
ATOM 2390 C C . THR A 1 306 ? -44.038 10.662 21.434 1.00 29.20 306 THR A C 1
ATOM 2392 O O . THR A 1 306 ? -44.704 11.499 22.031 1.00 29.20 306 THR A O 1
ATOM 2395 N N . GLY A 1 307 ? -43.242 10.972 20.409 1.00 29.95 307 GLY A N 1
ATOM 2396 C CA . GLY A 1 307 ? -43.161 12.314 19.840 1.00 29.95 307 GLY A CA 1
ATOM 2397 C C . GLY A 1 307 ? -42.208 12.386 18.654 1.00 29.95 307 GLY A C 1
ATOM 2398 O O . GLY A 1 307 ? -41.089 12.862 18.784 1.00 29.95 307 GLY A O 1
ATOM 2399 N N . TYR A 1 308 ? -42.660 11.890 17.501 1.00 27.89 308 TYR A N 1
ATOM 2400 C CA . TYR A 1 308 ? -42.103 12.227 16.191 1.00 27.89 308 TYR A CA 1
ATOM 2401 C C . TYR A 1 308 ? -42.243 13.738 15.945 1.00 27.89 308 TYR A C 1
ATOM 2403 O O . TYR A 1 308 ? -43.354 14.256 16.027 1.00 27.89 308 TYR A O 1
ATOM 2411 N N . ALA A 1 309 ? -41.166 14.414 15.542 1.00 31.64 309 ALA A N 1
ATOM 2412 C CA . ALA A 1 309 ? -41.254 15.622 14.722 1.00 31.64 309 ALA A CA 1
ATOM 2413 C C . ALA A 1 309 ? -39.970 15.808 13.902 1.00 31.64 309 ALA A C 1
ATOM 2415 O O . ALA A 1 309 ? -38.904 16.134 14.414 1.00 31.64 309 ALA A O 1
ATOM 2416 N N . SER A 1 310 ? -40.129 15.564 12.606 1.00 29.02 310 SER A N 1
ATOM 2417 C CA . SER A 1 310 ? -39.260 15.975 11.508 1.00 29.02 310 SER A CA 1
ATOM 2418 C C . SER A 1 310 ? -39.168 17.500 11.430 1.00 29.02 310 SER A C 1
ATOM 2420 O O . SER A 1 310 ? -40.205 18.159 11.472 1.00 29.02 310 SER A O 1
ATOM 2422 N N . VAL A 1 311 ? -37.965 18.039 11.209 1.00 33.16 311 VAL A N 1
ATOM 2423 C CA . VAL A 1 311 ? -37.782 19.262 10.415 1.00 33.16 311 VAL A CA 1
ATOM 2424 C C . VAL A 1 311 ? -36.545 19.087 9.535 1.00 33.16 311 VAL A C 1
ATOM 2426 O O . VAL A 1 311 ? -35.412 19.067 10.008 1.00 33.16 311 VAL A O 1
ATOM 2429 N N . MET A 1 312 ? -36.800 18.945 8.235 1.00 29.53 312 MET A N 1
ATOM 2430 C CA . MET A 1 312 ? -35.844 19.190 7.163 1.00 29.53 312 MET A CA 1
ATOM 2431 C C . MET A 1 312 ? -35.481 20.676 7.114 1.00 29.53 312 MET A C 1
ATOM 2433 O O . MET A 1 312 ? -36.376 21.516 7.045 1.00 29.53 312 MET A O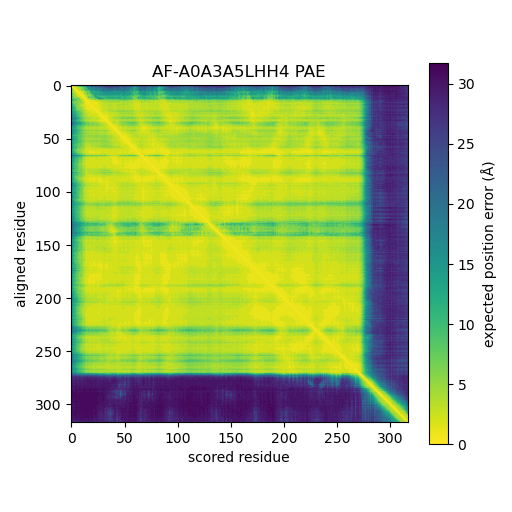 1
ATOM 2437 N N . THR A 1 313 ? -34.193 20.984 6.983 1.00 33.00 313 THR A N 1
ATOM 2438 C CA . THR A 1 313 ? -33.741 22.207 6.311 1.00 33.00 313 THR A CA 1
ATOM 2439 C C . THR A 1 313 ? -32.547 21.898 5.419 1.00 33.00 313 THR A C 1
ATOM 2441 O O . THR A 1 313 ? -31.512 21.408 5.860 1.00 33.00 313 THR A O 1
ATOM 2444 N N . SER A 1 314 ? -32.773 22.185 4.144 1.00 28.86 314 SER A N 1
ATOM 2445 C CA . SER A 1 314 ? -31.869 22.285 3.006 1.00 28.86 314 SER A CA 1
ATOM 2446 C C . SER A 1 314 ? -30.633 23.150 3.254 1.00 28.86 314 SER A C 1
ATOM 2448 O O . SER A 1 314 ? -30.779 24.252 3.779 1.00 28.86 314 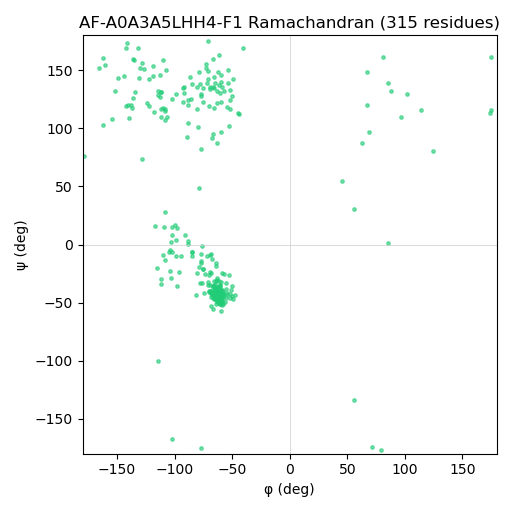SER A O 1
ATOM 2450 N N . PHE A 1 315 ? -29.482 22.745 2.713 1.00 31.23 315 PHE A N 1
ATOM 2451 C CA . PHE A 1 315 ? -28.437 23.679 2.292 1.00 31.23 315 PHE A CA 1
ATOM 2452 C C . PHE A 1 315 ? -27.861 23.263 0.933 1.00 31.23 315 PHE A C 1
ATOM 2454 O O . PHE A 1 315 ? -27.314 22.177 0.771 1.00 31.23 315 PHE A O 1
ATOM 2461 N N . LEU A 1 316 ? -28.046 24.160 -0.035 1.00 37.38 316 LEU A N 1
ATOM 2462 C CA . LEU A 1 316 ? -27.301 24.288 -1.281 1.00 37.38 316 LEU A CA 1
ATOM 2463 C C . LEU A 1 316 ? -26.489 25.578 -1.139 1.00 37.38 316 LEU A C 1
ATOM 2465 O O . LEU A 1 316 ? -27.104 26.636 -1.009 1.00 37.38 316 LEU A O 1
ATOM 2469 N N . HIS A 1 317 ? -25.163 25.473 -1.167 1.00 45.47 317 HIS A N 1
ATOM 2470 C CA . HIS A 1 317 ? -24.207 26.351 -1.856 1.00 45.47 317 HIS A CA 1
ATOM 2471 C C . HIS A 1 317 ? -22.812 25.748 -1.728 1.00 45.47 317 HIS A C 1
ATOM 2473 O O . HIS A 1 317 ? -22.448 25.364 -0.596 1.00 45.47 317 HIS A O 1
#

Mean predicted aligned error: 9.74 Å

Solvent-accessible surface area (backbone atoms only — not comparable to full-atom values): 18395 Å² total; per-residue (Å²): 136,59,76,66,58,59,53,54,52,51,54,50,51,52,52,52,51,46,50,52,52,47,66,74,66,46,79,61,57,55,78,92,71,39,42,94,48,96,32,32,46,70,44,77,67,80,78,52,74,77,77,48,58,92,60,54,37,92,62,80,36,33,38,42,24,35,72,50,49,30,42,51,52,51,44,52,56,31,29,63,79,41,95,60,81,45,50,39,36,31,48,39,37,28,50,22,52,53,52,36,50,54,53,51,34,58,47,60,71,68,53,83,66,84,50,62,66,61,42,52,48,52,51,49,56,52,39,66,73,67,47,25,73,71,36,13,82,46,52,81,41,71,62,50,56,54,52,52,46,52,51,29,73,73,64,34,56,68,55,51,45,49,45,58,61,64,38,42,78,42,41,34,56,68,54,44,53,69,53,30,45,51,52,27,64,70,41,64,93,48,50,27,35,36,30,61,48,38,54,55,29,74,33,54,45,57,66,60,30,49,36,28,36,43,23,55,32,55,40,61,33,68,33,36,43,35,31,35,44,57,97,88,39,44,83,48,80,44,82,34,64,64,48,47,46,63,49,46,48,46,71,61,49,80,32,76,51,39,44,71,73,43,43,53,50,46,42,63,73,51,64,47,75,74,76,66,72,73,80,75,77,75,71,89,84,84,84,88,81,89,84,86,87,82,89,81,88,86,82,86,86,84,88,81,84,88,82,90,79,90,80,90,79,90,85,89,131

Secondary structure (DSSP, 8-state):
--HHHHHHHHHHHHHHHHHHHHHHHSPPPPGGG-B-----SS-SS---HHHHGGG--SS-EEEEE-SSHHHHHHHHHHTTT-SSPPEEEEEE-BHHHHHHHHHHHHHHHH----SHHHHHHHHHHHHHHT-GGGT-TTTT-HHHHHHHHHHHHHH-HHHHHHHHHH-EEEE--TT-HHHHHHHHHHTTTSEEEEEEETTTTT-SSHHHHHHHHHHHHHT--SEEEEE--BTTB---EEEES---HHHHHHHH-S-TT--HHHHHHHIIIIISPP---------S---------------------------------

Radius of gyration: 25.35 Å; Cα contacts (8 Å, |Δi|>4): 451; chains: 1; bounding box: 72×50×87 Å

Foldseek 3Di:
DDPVVVVVVVVVVLLVVLLVLLVVQADFDDLVQFDADAAAQLDQAPDDLVVCVVQADPDAAEEEAAHHCVSVLSQLSSPVVPPAGHEYEHEHRHPLQVVLLVLQLVLLVPDPDQDQLVSLVVSLVSCVVVPVVSRHPCSPPPVSSVSSSVSCVSRNPVRSSCRSNRHRYGNHDLLPQSSLLSNCVSQVVHAYEYYHEAVLLVDAALVSSLSNLVSQVSNLHCWYWYFEADPRHTDDIDIDRPSHSLCVCLVRDHRPNYDPVRNVVSCVPRVPDPPPPPPPPPDPDDDDDDDDDDDDDDDDDDDDDDDDDDDDDDDDD

pLDDT: mean 84.92, std 22.06, range [24.42, 98.81]